Protein AF-A0A9Q1RQN4-F1 (afdb_monomer_lite)

Foldseek 3Di:
DVVVVLQVCCCVPQQAAFFWKWFADPDQPGHQWTFIKGFHHKDDQDDDDDDDDPDPPPRGFIKTKIWTPQDAPDPVRPHTDIDIDGVVRIDGDDPDADQDADDFQAWKFFADPNITGTWTFHDQDPPQKTWTAHPSVRDIDIDHSVRIDHDWDDDSNAIVVHGPPPDPPPPPPPPPPPPDDPVPPDFDWDQDPNDTDGPPPPPDD

Secondary structure (DSSP, 8-state):
-HHHHHHHHHHHHHS-TT-EEEEE--STTTTTEEEEEEEEEEEPPPPP--S-SS--SSSS--EEEEEEEEEESSTTS-SEEEEEEEGGGEEEPPPPPPP----TT-EEEEEETTEEEEEEEEEEETTTEEEEEETTTTEEEEEEGGGEEE--EEETTEEESPPP-----------------TT-----EEEETTEEEEGGG-S--

Structure (mmCIF, N/CA/C/O backbone):
data_AF-A0A9Q1RQN4-F1
#
_entry.id   AF-A0A9Q1RQN4-F1
#
loop_
_atom_site.group_PDB
_atom_site.id
_atom_site.type_symbol
_atom_site.label_atom_id
_atom_site.label_alt_id
_atom_site.label_comp_id
_atom_site.label_asym_id
_atom_site.label_entity_id
_atom_site.label_seq_id
_atom_site.pdbx_PDB_ins_code
_atom_site.Cartn_x
_atom_site.Cartn_y
_atom_site.Cartn_z
_atom_site.occupancy
_atom_site.B_iso_or_equiv
_atom_site.auth_seq_id
_ato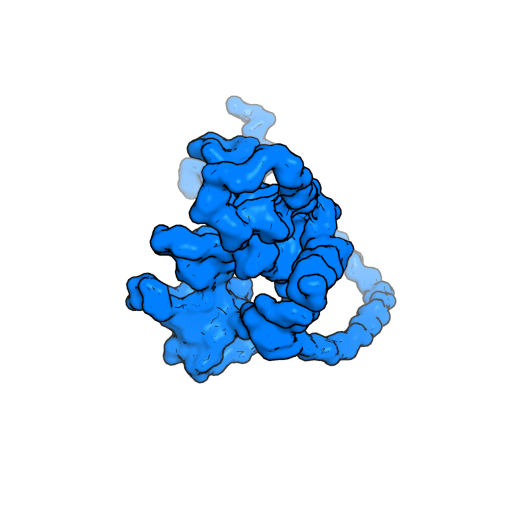m_site.auth_comp_id
_atom_site.auth_asym_id
_atom_site.auth_atom_id
_atom_site.pdbx_PDB_model_num
ATOM 1 N N . MET A 1 1 ? 10.806 -22.350 -16.991 1.00 52.56 1 MET A N 1
ATOM 2 C CA . MET A 1 1 ? 10.006 -21.966 -18.172 1.00 52.56 1 MET A CA 1
ATOM 3 C C . MET A 1 1 ? 8.670 -21.403 -17.721 1.00 52.56 1 MET A C 1
ATOM 5 O O . MET A 1 1 ? 8.608 -20.190 -17.683 1.00 52.56 1 MET A O 1
ATOM 9 N N . ALA A 1 2 ? 7.726 -22.194 -17.193 1.00 62.28 2 ALA A N 1
ATOM 10 C CA . ALA A 1 2 ? 6.414 -21.678 -16.753 1.00 62.28 2 ALA A CA 1
ATOM 11 C C . ALA A 1 2 ? 6.461 -20.471 -15.782 1.00 62.28 2 ALA A C 1
ATOM 13 O O . ALA A 1 2 ? 5.790 -19.477 -16.009 1.00 62.28 2 ALA A O 1
ATOM 14 N N . LYS A 1 3 ? 7.312 -20.501 -14.744 1.00 61.34 3 LYS A N 1
ATOM 15 C CA . LYS A 1 3 ? 7.446 -19.373 -13.796 1.00 61.34 3 LYS A CA 1
ATOM 16 C C . LYS A 1 3 ? 8.009 -18.088 -14.428 1.00 61.34 3 LYS A C 1
ATOM 18 O O . LYS A 1 3 ? 7.639 -16.991 -14.038 1.00 61.34 3 LYS A O 1
ATOM 23 N N . ASP A 1 4 ? 8.934 -18.219 -15.379 1.00 64.06 4 ASP A N 1
ATOM 24 C CA . ASP A 1 4 ? 9.510 -17.056 -16.068 1.00 64.06 4 ASP A CA 1
ATOM 25 C C . ASP A 1 4 ? 8.519 -16.448 -17.072 1.00 64.06 4 ASP A C 1
ATOM 27 O O . ASP A 1 4 ? 8.559 -15.242 -17.311 1.00 64.06 4 ASP A O 1
ATOM 31 N N . GLU A 1 5 ? 7.667 -17.282 -17.672 1.00 67.38 5 GLU A N 1
ATOM 32 C CA . GLU A 1 5 ? 6.574 -16.865 -18.555 1.00 67.38 5 GLU A CA 1
ATOM 33 C C . GLU A 1 5 ? 5.520 -16.089 -17.759 1.00 67.38 5 GLU A C 1
ATOM 35 O O . GLU A 1 5 ? 5.217 -14.957 -18.125 1.00 67.38 5 GLU A O 1
ATOM 40 N N . ASP A 1 6 ? 5.104 -16.623 -16.610 1.00 76.44 6 ASP A N 1
ATOM 41 C CA . ASP A 1 6 ? 4.164 -15.990 -15.677 1.00 76.44 6 ASP A CA 1
ATOM 42 C C . ASP A 1 6 ? 4.669 -14.628 -15.155 1.00 76.44 6 ASP A C 1
ATOM 44 O O . ASP A 1 6 ? 3.989 -13.609 -15.266 1.00 76.44 6 ASP A O 1
ATOM 48 N N . GLU A 1 7 ? 5.928 -14.536 -14.701 1.00 76.81 7 GLU A N 1
ATOM 49 C CA . GLU A 1 7 ? 6.508 -13.249 -14.274 1.00 76.81 7 GLU A CA 1
ATOM 50 C C . GLU A 1 7 ? 6.573 -12.222 -15.424 1.00 76.81 7 GLU A C 1
ATOM 52 O O . GLU A 1 7 ? 6.446 -11.014 -15.204 1.00 76.81 7 GLU A O 1
ATOM 57 N N . THR A 1 8 ? 6.797 -12.683 -16.659 1.00 81.31 8 THR A N 1
ATOM 58 C CA . THR A 1 8 ? 6.861 -11.810 -17.841 1.00 81.31 8 THR A CA 1
ATOM 59 C C . THR A 1 8 ? 5.472 -11.324 -18.249 1.00 81.31 8 THR A C 1
ATOM 61 O O . THR A 1 8 ? 5.318 -10.160 -18.622 1.00 81.31 8 THR A O 1
ATOM 64 N N . GLU A 1 9 ? 4.459 -12.180 -18.156 1.00 84.62 9 GLU A N 1
ATOM 65 C CA . GLU A 1 9 ? 3.061 -11.821 -18.386 1.00 84.62 9 GLU A CA 1
ATOM 66 C C . GLU A 1 9 ? 2.567 -10.810 -17.346 1.00 84.62 9 GLU A C 1
ATOM 68 O O . GLU A 1 9 ? 2.036 -9.761 -17.719 1.00 84.62 9 GLU A O 1
ATOM 73 N N . MET A 1 10 ? 2.854 -11.047 -16.063 1.00 83.88 10 MET A N 1
ATOM 74 C CA . MET A 1 10 ? 2.556 -10.113 -14.973 1.00 83.88 10 MET A CA 1
ATOM 75 C C . MET A 1 10 ? 3.168 -8.731 -15.220 1.00 83.88 10 MET A C 1
ATOM 77 O O . MET A 1 10 ? 2.497 -7.707 -15.076 1.00 83.88 10 MET A O 1
ATOM 81 N N . LEU A 1 11 ? 4.438 -8.690 -15.633 1.00 86.19 11 LEU A N 1
ATOM 82 C CA . LEU A 1 11 ? 5.139 -7.451 -15.964 1.00 86.19 11 LEU A CA 1
ATOM 83 C C . LEU A 1 11 ? 4.446 -6.682 -17.099 1.00 86.19 11 LEU A C 1
ATOM 85 O O . LEU A 1 11 ? 4.262 -5.470 -16.999 1.00 86.19 11 LEU A O 1
ATOM 89 N N . ASN A 1 12 ? 4.087 -7.379 -18.177 1.00 87.12 12 ASN A N 1
ATOM 90 C CA . ASN A 1 12 ? 3.511 -6.764 -19.372 1.00 87.12 12 ASN A CA 1
ATOM 91 C C . ASN A 1 12 ? 2.043 -6.359 -19.196 1.00 87.12 12 ASN A C 1
ATOM 93 O O . ASN A 1 12 ? 1.574 -5.497 -19.935 1.00 87.12 12 ASN A O 1
ATOM 97 N N . THR A 1 13 ? 1.342 -6.963 -18.237 1.00 90.12 13 THR A N 1
ATOM 98 C CA . THR A 1 13 ? -0.083 -6.714 -17.990 1.00 90.12 13 THR A CA 1
ATOM 99 C C . THR A 1 13 ? -0.295 -5.652 -16.918 1.00 90.12 13 THR A C 1
ATOM 101 O O . THR A 1 13 ? -1.052 -4.709 -17.128 1.00 90.12 13 THR A O 1
ATOM 104 N N . TYR A 1 14 ? 0.396 -5.766 -15.780 1.00 91.62 14 TYR A N 1
ATOM 105 C CA . TYR A 1 14 ? 0.113 -4.950 -14.594 1.00 91.62 14 TYR A CA 1
ATOM 106 C C . TYR A 1 14 ? 1.188 -3.910 -14.277 1.00 91.62 14 TYR A C 1
ATOM 108 O O . TYR A 1 14 ? 0.914 -2.926 -13.594 1.00 91.62 14 TYR A O 1
ATOM 116 N N . PHE A 1 15 ? 2.417 -4.105 -14.761 1.00 93.25 15 PHE A N 1
ATOM 117 C CA . PHE A 1 15 ? 3.575 -3.294 -14.373 1.00 93.25 15 PHE A CA 1
ATOM 118 C C . PHE A 1 15 ? 4.226 -2.590 -15.571 1.00 93.25 15 PHE A C 1
ATOM 120 O O . PHE A 1 15 ? 5.453 -2.528 -15.709 1.00 93.25 15 PHE A O 1
ATOM 127 N N . THR A 1 16 ? 3.389 -2.036 -16.449 1.00 93.31 16 THR A N 1
ATOM 128 C CA . THR A 1 16 ? 3.807 -1.212 -17.587 1.00 93.31 16 THR A CA 1
ATOM 129 C C . THR A 1 16 ? 4.185 0.204 -17.155 1.00 93.31 16 THR A C 1
ATOM 131 O O . THR A 1 16 ? 3.804 0.668 -16.086 1.00 93.31 16 THR A O 1
ATOM 134 N N . ASN A 1 17 ? 4.921 0.933 -17.998 1.00 95.94 17 ASN A N 1
ATOM 135 C CA . ASN A 1 17 ? 5.254 2.339 -17.736 1.00 95.94 17 ASN A CA 1
ATOM 136 C C . ASN A 1 17 ? 3.982 3.174 -17.481 1.00 95.94 17 ASN A C 1
ATOM 138 O O . ASN A 1 17 ? 3.046 3.119 -18.275 1.00 95.94 17 ASN A O 1
ATOM 142 N N . GLY A 1 18 ? 3.964 3.923 -16.379 1.00 96.62 18 GLY A N 1
ATOM 143 C CA . GLY A 1 18 ? 2.841 4.744 -15.934 1.00 96.62 18 GLY A CA 1
ATOM 144 C C . GLY A 1 18 ? 1.798 4.007 -15.091 1.00 96.62 18 GLY A C 1
ATOM 145 O O . GLY A 1 18 ? 0.900 4.665 -14.577 1.00 96.62 18 GLY A O 1
ATOM 146 N N . ALA A 1 19 ? 1.902 2.685 -14.917 1.00 96.81 19 ALA A N 1
ATOM 147 C CA . ALA A 1 19 ? 0.959 1.931 -14.094 1.00 96.81 19 ALA A CA 1
ATOM 148 C C . ALA A 1 19 ? 1.029 2.371 -12.623 1.00 96.81 19 ALA A C 1
ATOM 150 O O . ALA A 1 19 ? 2.121 2.482 -12.054 1.00 96.81 19 ALA A O 1
ATOM 151 N N . GLU A 1 20 ? -0.133 2.604 -12.011 1.00 97.69 20 GLU A N 1
ATOM 152 C CA . GLU A 1 20 ? -0.250 2.849 -10.574 1.00 97.69 20 GLU A CA 1
ATOM 153 C C . GLU A 1 20 ? -0.137 1.530 -9.808 1.00 97.69 20 GLU A C 1
ATOM 155 O O . GLU A 1 20 ? -0.811 0.544 -10.116 1.00 97.69 20 GLU A O 1
ATOM 160 N N . VAL A 1 21 ? 0.721 1.524 -8.796 1.00 97.56 21 VAL A N 1
ATOM 161 C CA . VAL A 1 21 ? 1.056 0.336 -8.013 1.00 97.56 21 VAL A CA 1
ATOM 162 C C . VAL A 1 21 ? 1.078 0.664 -6.533 1.00 97.56 21 VAL A C 1
ATOM 164 O O . VAL A 1 21 ? 1.255 1.816 -6.132 1.00 97.56 21 VAL A O 1
ATOM 167 N N . GLU A 1 22 ? 0.952 -0.374 -5.723 1.00 97.94 22 GLU A N 1
ATOM 168 C CA . GLU A 1 22 ? 1.334 -0.332 -4.322 1.00 97.94 22 GLU A CA 1
ATOM 169 C C . GLU A 1 22 ? 2.629 -1.117 -4.113 1.00 97.94 22 GLU A C 1
ATOM 171 O O . GLU A 1 22 ? 2.858 -2.155 -4.742 1.00 97.94 22 GLU A O 1
ATOM 176 N N . ILE A 1 23 ? 3.489 -0.583 -3.249 1.00 96.81 23 ILE A N 1
ATOM 177 C CA . ILE A 1 23 ? 4.868 -1.014 -3.039 1.00 96.81 23 ILE A CA 1
ATOM 178 C C . ILE A 1 23 ? 5.027 -1.451 -1.583 1.00 96.81 23 ILE A C 1
ATOM 180 O O . ILE A 1 23 ? 4.737 -0.670 -0.676 1.00 96.81 23 ILE A O 1
ATOM 184 N N . SER A 1 24 ? 5.512 -2.669 -1.361 1.00 94.50 24 SER A N 1
ATOM 185 C CA . SER A 1 24 ? 5.850 -3.182 -0.032 1.00 94.50 24 SER A CA 1
ATOM 186 C C . SER A 1 24 ? 7.362 -3.283 0.168 1.00 94.50 24 SER A C 1
ATOM 188 O O . SER A 1 24 ? 8.142 -3.408 -0.782 1.00 94.50 24 SER A O 1
ATOM 190 N N . SER A 1 25 ? 7.795 -3.223 1.427 1.00 87.88 25 SER A N 1
ATOM 191 C CA . SER A 1 25 ? 9.200 -3.367 1.808 1.00 87.88 25 SER A CA 1
ATOM 192 C C . SER A 1 25 ? 9.372 -4.430 2.889 1.00 87.88 25 SER A C 1
ATOM 194 O O . SER A 1 25 ? 8.614 -4.491 3.855 1.00 87.88 25 SER A O 1
ATOM 196 N N . ASP A 1 26 ? 10.414 -5.250 2.736 1.00 82.25 26 ASP A N 1
ATOM 197 C CA . ASP A 1 26 ? 10.815 -6.255 3.728 1.00 82.25 26 ASP A CA 1
ATOM 198 C C . ASP A 1 26 ? 11.713 -5.667 4.833 1.00 82.25 26 ASP A C 1
ATOM 200 O O . ASP A 1 26 ? 12.120 -6.382 5.763 1.00 82.25 26 ASP A O 1
ATOM 204 N N . GLU A 1 27 ? 12.049 -4.377 4.732 1.00 80.56 27 GLU A N 1
ATOM 205 C CA . GLU A 1 27 ? 12.847 -3.664 5.722 1.00 80.56 27 GLU A CA 1
ATOM 206 C C . GLU A 1 27 ? 12.124 -3.596 7.071 1.00 80.56 27 GLU A C 1
ATOM 208 O O . GLU A 1 27 ? 10.905 -3.431 7.168 1.00 80.56 27 GLU A O 1
ATOM 213 N N . GLU A 1 28 ? 12.897 -3.752 8.143 1.00 77.25 28 GLU A N 1
ATOM 214 C CA . GLU A 1 28 ? 12.367 -3.670 9.498 1.00 77.25 28 GLU A CA 1
ATOM 215 C C . GLU A 1 28 ? 11.725 -2.296 9.735 1.00 77.25 28 GLU A C 1
ATOM 217 O O . GLU A 1 28 ? 12.310 -1.261 9.425 1.00 77.25 28 GLU A O 1
ATOM 222 N N . GLY A 1 29 ? 10.500 -2.295 10.264 1.00 76.81 29 GLY A N 1
ATOM 223 C CA . GLY A 1 29 ? 9.707 -1.081 10.455 1.00 76.81 29 GLY A CA 1
ATOM 224 C C . GLY A 1 29 ? 8.807 -0.696 9.277 1.00 76.81 29 GLY A C 1
ATOM 225 O O . GLY A 1 29 ? 7.947 0.148 9.477 1.00 76.81 29 GLY A O 1
ATOM 226 N N . PHE A 1 30 ? 8.938 -1.331 8.105 1.00 79.19 30 PHE A N 1
ATOM 227 C CA . PHE A 1 30 ? 8.057 -1.116 6.940 1.00 79.19 30 PHE A CA 1
ATOM 228 C C . PHE A 1 30 ? 7.248 -2.356 6.535 1.00 79.19 30 PHE A C 1
ATOM 230 O O . PHE A 1 30 ? 6.399 -2.293 5.647 1.00 79.19 30 PHE A O 1
ATOM 237 N N . ARG A 1 31 ? 7.496 -3.495 7.190 1.00 80.88 31 ARG A N 1
ATOM 238 C CA . ARG A 1 31 ? 6.760 -4.739 6.934 1.00 80.88 31 ARG A CA 1
ATOM 239 C C . ARG A 1 31 ? 5.275 -4.576 7.238 1.00 80.88 31 ARG A C 1
ATOM 241 O O . ARG A 1 31 ? 4.915 -4.107 8.315 1.00 80.88 31 ARG A O 1
ATOM 248 N N . GLY A 1 32 ? 4.441 -5.045 6.313 1.00 81.50 32 GLY A N 1
ATOM 249 C CA . GLY A 1 32 ? 2.980 -4.959 6.409 1.00 81.50 32 GLY A CA 1
ATOM 250 C C . GLY A 1 32 ? 2.397 -3.628 5.924 1.00 81.50 32 GLY A C 1
ATOM 251 O O . GLY A 1 32 ? 1.186 -3.443 6.012 1.00 81.50 32 GLY A O 1
ATOM 252 N N . ALA A 1 33 ? 3.235 -2.717 5.413 1.00 91.69 33 ALA A N 1
ATOM 253 C CA . ALA A 1 33 ? 2.800 -1.473 4.794 1.00 91.69 33 ALA A CA 1
ATOM 254 C C . ALA A 1 33 ? 2.857 -1.552 3.262 1.00 91.69 33 ALA A C 1
ATOM 256 O O . ALA A 1 33 ? 3.794 -2.102 2.677 1.00 91.69 33 ALA A O 1
ATOM 257 N N . TRP A 1 34 ? 1.875 -0.921 2.627 1.00 95.81 34 TRP A N 1
ATOM 258 C CA . TRP A 1 34 ? 1.783 -0.718 1.188 1.00 95.81 34 TRP A CA 1
ATOM 259 C C . TRP A 1 34 ? 1.784 0.779 0.872 1.00 95.81 34 TRP A C 1
ATOM 261 O O . TRP A 1 34 ? 0.898 1.519 1.299 1.00 95.81 34 TRP A O 1
ATOM 271 N N . TYR A 1 35 ? 2.770 1.233 0.105 1.00 95.88 35 TYR A N 1
ATOM 272 C CA . TYR A 1 35 ? 2.920 2.633 -0.294 1.00 95.88 35 TYR A CA 1
ATOM 273 C C . TYR A 1 35 ? 2.505 2.842 -1.745 1.00 95.88 35 TYR A C 1
ATOM 275 O O . TYR A 1 35 ? 2.888 2.072 -2.623 1.00 95.88 35 TYR A O 1
ATOM 283 N N . GLU A 1 36 ? 1.762 3.911 -2.020 1.00 97.00 36 GLU A N 1
ATOM 284 C CA . GLU A 1 36 ? 1.366 4.245 -3.389 1.00 97.00 36 GLU A CA 1
ATOM 285 C C . GLU A 1 36 ? 2.571 4.697 -4.228 1.00 97.00 36 GLU A C 1
ATOM 287 O O . GLU A 1 36 ? 3.418 5.483 -3.785 1.00 97.00 36 GLU A O 1
ATOM 292 N N . GLY A 1 37 ? 2.614 4.259 -5.483 1.00 97.38 37 GLY A N 1
ATOM 293 C CA . GLY A 1 37 ? 3.634 4.667 -6.435 1.00 97.38 37 GLY A CA 1
ATOM 294 C C . GLY A 1 37 ? 3.242 4.431 -7.887 1.00 97.38 37 GLY A C 1
ATOM 295 O O . GLY A 1 37 ? 2.123 4.040 -8.221 1.00 97.38 37 GLY A O 1
ATOM 296 N N . THR A 1 38 ? 4.197 4.691 -8.771 1.00 98.31 38 THR A N 1
ATOM 297 C CA . THR A 1 38 ? 4.026 4.564 -10.217 1.00 98.31 38 THR A CA 1
ATOM 298 C C . THR A 1 38 ? 5.218 3.849 -10.828 1.00 98.31 38 THR A C 1
ATOM 300 O O . THR A 1 38 ? 6.378 4.120 -10.501 1.00 98.31 38 THR A O 1
ATOM 303 N N . VAL A 1 39 ? 4.948 2.940 -11.759 1.00 97.94 39 VAL A N 1
ATOM 304 C CA . VAL A 1 39 ? 5.987 2.281 -12.543 1.00 97.94 39 VAL A CA 1
ATOM 305 C C . VAL A 1 39 ? 6.617 3.278 -13.510 1.00 97.94 39 VAL A C 1
ATOM 307 O O . VAL A 1 39 ? 5.959 3.807 -14.399 1.00 97.94 39 VAL A O 1
ATOM 310 N N . ILE A 1 40 ? 7.927 3.484 -13.396 1.00 97.75 40 ILE A N 1
ATOM 311 C CA . ILE A 1 40 ? 8.695 4.299 -14.344 1.00 97.75 40 ILE A CA 1
ATOM 312 C C . ILE A 1 40 ? 9.098 3.466 -15.554 1.00 97.75 40 ILE A C 1
ATOM 314 O O . ILE A 1 40 ? 8.998 3.918 -16.691 1.00 97.75 40 ILE A O 1
ATOM 318 N N . ARG A 1 41 ? 9.618 2.257 -15.318 1.00 94.38 41 ARG A N 1
ATOM 319 C CA . ARG A 1 41 ? 9.951 1.300 -16.383 1.00 94.38 41 ARG A CA 1
ATOM 320 C C . ARG A 1 41 ? 10.343 -0.070 -15.830 1.00 94.38 41 ARG A C 1
ATOM 322 O O . ARG A 1 41 ? 11.006 -0.139 -14.790 1.00 94.38 41 ARG A O 1
ATOM 329 N N . PRO A 1 42 ? 10.107 -1.143 -16.595 1.00 90.56 42 PRO A N 1
ATOM 330 C CA . PRO A 1 42 ? 10.808 -2.404 -16.407 1.00 90.56 42 PRO A CA 1
ATOM 331 C C . PRO A 1 42 ? 12.333 -2.261 -16.535 1.00 90.56 42 PRO A C 1
ATOM 333 O O . PRO A 1 42 ? 12.862 -1.409 -17.262 1.00 90.56 42 PRO A O 1
ATOM 336 N N . ILE A 1 43 ? 13.066 -3.120 -15.832 1.00 87.75 43 ILE A N 1
ATOM 337 C CA . ILE A 1 43 ? 14.521 -3.244 -15.924 1.00 87.75 43 ILE A CA 1
ATOM 338 C C . ILE A 1 43 ? 14.837 -4.564 -16.638 1.00 87.75 43 ILE A C 1
ATOM 340 O O . ILE A 1 43 ? 14.531 -5.630 -16.100 1.00 87.75 43 ILE A O 1
ATOM 344 N N . PRO A 1 44 ? 15.475 -4.522 -17.823 1.00 75.12 44 PRO A N 1
ATOM 345 C CA . PRO A 1 44 ? 15.822 -5.729 -18.565 1.00 75.12 44 PRO A CA 1
ATOM 346 C C . PRO A 1 44 ? 16.712 -6.676 -17.754 1.00 75.12 44 PRO A C 1
ATOM 348 O O . PRO A 1 44 ? 17.623 -6.233 -17.043 1.00 75.12 44 PRO A O 1
ATOM 351 N N . LYS A 1 45 ? 16.502 -7.990 -17.913 1.00 74.31 45 LYS A N 1
ATOM 352 C CA . LYS A 1 45 ? 17.411 -9.011 -17.372 1.00 74.31 45 LYS A CA 1
ATOM 353 C C . LYS A 1 45 ? 18.811 -8.772 -17.962 1.00 74.31 45 LYS A C 1
ATOM 355 O O . LYS A 1 45 ? 18.965 -8.620 -19.175 1.00 74.31 45 LYS A O 1
ATOM 360 N N . LYS A 1 46 ? 19.850 -8.697 -17.119 1.00 68.00 46 LYS A N 1
ATOM 361 C CA . LYS A 1 46 ? 21.231 -8.544 -17.609 1.00 68.00 46 LYS A CA 1
ATOM 362 C C . LYS A 1 46 ? 21.610 -9.809 -18.383 1.00 68.00 46 LYS A C 1
ATOM 364 O O . LYS A 1 46 ? 21.616 -10.894 -17.811 1.00 68.00 46 LYS A O 1
ATOM 369 N N . GLN A 1 47 ? 21.959 -9.677 -19.664 1.00 57.41 47 GLN A N 1
ATOM 370 C CA . GLN A 1 47 ? 22.538 -10.791 -20.417 1.00 57.41 47 GLN A CA 1
ATOM 371 C C . GLN A 1 47 ? 23.868 -11.217 -19.779 1.00 57.41 47 GLN A C 1
ATOM 373 O O . GLN A 1 47 ? 24.698 -10.377 -19.418 1.00 57.41 47 GLN A O 1
ATOM 378 N N . ARG A 1 48 ? 24.052 -12.533 -19.629 1.00 57.44 48 ARG A N 1
ATOM 379 C CA . ARG A 1 48 ? 25.223 -13.168 -19.010 1.00 57.44 48 ARG A CA 1
ATOM 380 C C . ARG A 1 48 ? 26.529 -12.624 -19.602 1.00 57.44 48 ARG A C 1
ATOM 382 O O . ARG A 1 48 ? 26.813 -12.829 -20.778 1.00 57.44 48 ARG A O 1
ATOM 389 N N . ARG A 1 49 ? 27.361 -11.998 -18.770 1.00 54.12 49 ARG A N 1
ATOM 390 C CA . ARG A 1 49 ? 28.792 -11.809 -19.036 1.00 54.12 49 ARG A CA 1
ATOM 391 C C . ARG A 1 49 ? 29.551 -12.489 -17.896 1.00 54.12 49 ARG A C 1
ATOM 393 O O . ARG A 1 49 ? 29.778 -11.876 -16.866 1.00 54.12 49 ARG A O 1
ATOM 400 N N . ASN A 1 50 ? 29.890 -13.761 -18.108 1.00 54.97 50 ASN A N 1
ATOM 401 C CA . ASN A 1 50 ? 30.713 -14.641 -17.263 1.00 54.97 50 ASN A CA 1
ATOM 402 C C . ASN A 1 50 ? 30.070 -15.206 -15.973 1.00 54.97 50 ASN A C 1
ATOM 404 O O . ASN A 1 50 ? 29.550 -14.492 -15.122 1.00 54.97 50 ASN A O 1
ATOM 408 N N . ASN A 1 51 ? 30.146 -16.536 -15.847 1.00 53.53 51 ASN A N 1
ATOM 409 C CA . ASN A 1 51 ? 29.548 -17.373 -14.799 1.00 53.53 51 ASN A CA 1
ATOM 410 C C . ASN A 1 51 ? 30.471 -17.545 -13.572 1.00 53.53 51 ASN A C 1
ATOM 412 O O . ASN A 1 51 ? 30.771 -18.679 -13.218 1.00 53.53 51 ASN A O 1
ATOM 416 N N . ASN A 1 52 ? 30.955 -16.469 -12.941 1.00 54.69 52 ASN A N 1
ATOM 417 C CA . ASN A 1 52 ? 31.886 -16.616 -11.803 1.00 54.69 52 ASN A CA 1
ATOM 418 C C . ASN A 1 52 ? 31.442 -16.020 -10.462 1.00 54.69 52 ASN A C 1
ATOM 420 O O . ASN A 1 52 ? 32.186 -16.140 -9.498 1.00 54.69 52 ASN A O 1
ATOM 424 N N . ASP A 1 53 ? 30.232 -15.472 -10.348 1.00 54.00 53 ASP A N 1
ATOM 425 C CA . ASP A 1 53 ? 29.757 -14.934 -9.068 1.00 54.00 53 ASP A CA 1
ATOM 426 C C . ASP A 1 53 ? 28.555 -15.742 -8.551 1.00 54.00 53 ASP A C 1
ATOM 428 O O . ASP A 1 53 ? 27.456 -15.676 -9.112 1.00 54.00 53 ASP A O 1
ATOM 432 N N . GLY A 1 54 ? 28.782 -16.500 -7.477 1.00 49.62 54 GLY A N 1
ATOM 433 C CA . GLY A 1 54 ? 27.912 -17.545 -6.919 1.00 49.62 54 GLY A CA 1
ATOM 434 C C . GLY A 1 54 ? 26.673 -17.089 -6.142 1.00 49.62 54 GLY A C 1
ATOM 435 O O . GLY A 1 54 ? 26.456 -17.545 -5.028 1.00 49.62 54 GLY A O 1
ATOM 436 N N . ASP A 1 55 ? 25.829 -16.250 -6.739 1.00 51.44 55 ASP A N 1
ATOM 437 C CA . ASP A 1 55 ? 24.434 -16.113 -6.294 1.00 51.44 55 ASP A CA 1
ATOM 438 C C . ASP A 1 55 ? 23.515 -16.129 -7.519 1.00 51.44 55 ASP A C 1
ATOM 440 O O . ASP A 1 55 ? 23.277 -15.109 -8.171 1.00 51.44 55 ASP A O 1
ATOM 444 N N . GLU A 1 56 ? 23.082 -17.333 -7.893 1.00 52.44 56 GLU A N 1
ATOM 445 C CA . GLU A 1 56 ? 22.194 -17.583 -9.032 1.00 52.44 56 GLU A CA 1
ATOM 446 C C . GLU A 1 56 ? 20.753 -17.117 -8.772 1.00 52.44 56 GLU A C 1
ATOM 448 O O . GLU A 1 56 ? 20.038 -16.803 -9.726 1.00 52.44 56 GLU A O 1
ATOM 453 N N . SER A 1 57 ? 20.325 -17.011 -7.508 1.00 52.84 57 SER A N 1
ATOM 454 C CA . SER A 1 57 ? 18.913 -16.786 -7.161 1.00 52.84 57 SER A CA 1
ATOM 455 C C . SER A 1 57 ? 18.446 -15.342 -7.396 1.00 52.84 57 SER A C 1
ATOM 457 O O . SER A 1 57 ? 17.282 -15.099 -7.725 1.00 52.84 57 SER A O 1
ATOM 459 N N . SER A 1 58 ? 19.366 -14.380 -7.289 1.00 53.91 58 SER A N 1
ATOM 460 C CA . SER A 1 58 ? 19.077 -12.941 -7.357 1.00 53.91 58 SER A CA 1
ATOM 461 C C . SER A 1 58 ? 19.272 -12.337 -8.752 1.00 53.91 58 SER A C 1
ATOM 463 O O . SER A 1 58 ? 18.842 -11.213 -9.018 1.00 53.91 58 SER A O 1
ATOM 465 N N . LYS A 1 59 ? 19.950 -13.046 -9.668 1.00 57.97 59 LYS A N 1
ATOM 466 C CA . LYS A 1 59 ? 20.500 -12.439 -10.897 1.00 57.97 59 LYS A CA 1
ATOM 467 C C . LYS A 1 59 ? 19.581 -12.472 -12.115 1.00 57.97 59 LYS A C 1
ATOM 469 O O . LYS A 1 59 ? 19.844 -11.722 -13.054 1.00 57.97 59 LYS A O 1
ATOM 474 N N . ASN A 1 60 ? 18.509 -13.269 -12.098 1.00 63.06 60 ASN A N 1
ATOM 475 C CA . ASN A 1 60 ? 17.624 -13.439 -13.260 1.00 63.06 60 ASN A CA 1
ATOM 476 C C . ASN A 1 60 ? 16.159 -13.018 -13.039 1.00 63.06 60 ASN A C 1
ATOM 478 O O . ASN A 1 60 ? 15.321 -13.264 -13.907 1.00 63.06 60 ASN A O 1
ATOM 482 N N . LYS A 1 61 ? 15.843 -12.384 -11.904 1.00 74.19 61 LYS A N 1
ATOM 483 C CA . LYS A 1 61 ? 14.478 -11.931 -11.599 1.00 74.19 61 LYS A CA 1
ATOM 484 C C . LYS A 1 61 ? 14.141 -10.644 -12.346 1.00 74.19 61 LYS A C 1
ATOM 486 O O . LYS A 1 61 ? 14.991 -9.754 -12.475 1.00 74.19 61 LYS A O 1
ATOM 491 N N . LEU A 1 62 ? 12.905 -10.550 -12.833 1.00 84.56 62 LEU A N 1
ATOM 492 C CA . LEU A 1 62 ? 12.370 -9.304 -13.372 1.00 84.56 62 LEU A CA 1
ATOM 493 C C . LEU A 1 62 ? 12.288 -8.255 -12.264 1.00 84.56 62 LEU A C 1
ATOM 495 O O . LEU A 1 62 ? 11.971 -8.554 -11.112 1.00 84.56 62 LEU A O 1
ATOM 499 N N . ARG A 1 63 ? 12.641 -7.021 -12.617 1.00 90.56 63 ARG A N 1
ATOM 500 C CA . ARG A 1 63 ? 12.631 -5.885 -11.699 1.00 90.56 63 ARG A CA 1
ATOM 501 C C . ARG A 1 63 ? 12.048 -4.669 -12.382 1.00 90.56 63 ARG A C 1
ATOM 503 O O . ARG A 1 63 ? 12.162 -4.522 -13.599 1.00 90.56 63 ARG A O 1
ATOM 510 N N . VAL A 1 64 ? 11.474 -3.786 -11.586 1.00 93.75 64 VAL A N 1
ATOM 511 C CA . VAL A 1 64 ? 10.795 -2.582 -12.053 1.00 93.75 64 VAL A CA 1
ATOM 512 C C . VAL A 1 64 ? 11.343 -1.391 -11.284 1.00 93.75 64 VAL A C 1
ATOM 514 O O . VAL A 1 64 ? 11.540 -1.462 -10.075 1.00 93.75 64 VAL A O 1
ATOM 517 N N . LEU A 1 65 ? 11.639 -0.304 -11.993 1.00 96.31 65 LEU A N 1
ATOM 518 C CA . LEU A 1 65 ? 11.917 0.980 -11.363 1.00 96.31 65 LEU A CA 1
ATOM 519 C C . LEU A 1 65 ? 10.580 1.654 -11.069 1.00 96.31 65 LEU A C 1
ATOM 521 O O . LEU A 1 65 ? 9.830 1.933 -12.008 1.00 96.31 65 LEU A O 1
ATOM 525 N N . VAL A 1 66 ? 10.317 1.939 -9.801 1.00 97.31 66 VAL A N 1
ATOM 526 C CA . VAL A 1 66 ? 9.120 2.652 -9.344 1.00 97.31 66 VAL A CA 1
ATOM 527 C C . VAL A 1 66 ? 9.496 4.008 -8.759 1.00 97.31 66 VAL A C 1
ATOM 529 O O . VAL A 1 66 ? 10.637 4.226 -8.347 1.00 97.31 66 VAL A O 1
ATOM 532 N N . GLU A 1 67 ? 8.542 4.927 -8.762 1.00 97.88 67 GLU A N 1
ATOM 533 C CA . GLU A 1 67 ? 8.594 6.213 -8.071 1.00 97.88 67 GLU A CA 1
ATOM 534 C C . GLU A 1 67 ? 7.473 6.236 -7.029 1.00 97.88 67 GLU A C 1
ATOM 536 O O . GLU A 1 67 ? 6.322 5.961 -7.365 1.00 97.88 67 GLU A O 1
ATOM 541 N N . TYR A 1 68 ? 7.804 6.520 -5.771 1.00 95.75 68 TYR A N 1
ATOM 542 C CA . TYR A 1 68 ? 6.811 6.637 -4.703 1.00 95.75 68 TYR A CA 1
ATOM 543 C C . TYR A 1 68 ? 6.043 7.948 -4.835 1.00 95.75 68 TYR A C 1
ATOM 545 O O . TYR A 1 68 ? 6.618 8.986 -5.165 1.00 95.75 68 TYR A O 1
ATOM 553 N N . LYS A 1 69 ? 4.749 7.918 -4.519 1.00 94.62 69 LYS A N 1
ATOM 554 C CA . LYS A 1 69 ? 3.874 9.091 -4.600 1.00 94.62 69 LYS A CA 1
ATOM 555 C C . LYS A 1 69 ? 4.111 10.084 -3.462 1.00 94.62 69 LYS A C 1
ATOM 557 O O .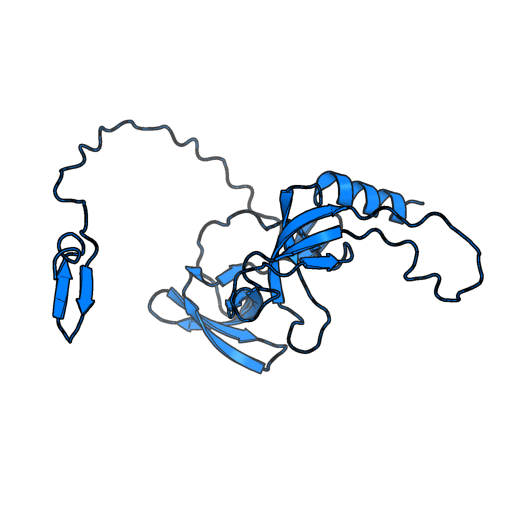 LYS A 1 69 ? 4.073 11.293 -3.680 1.00 94.62 69 LYS A O 1
ATOM 562 N N . THR A 1 70 ? 4.339 9.576 -2.253 1.00 90.44 70 THR A N 1
ATOM 563 C CA . THR A 1 70 ? 4.428 10.370 -1.015 1.00 90.44 70 THR A CA 1
ATOM 564 C C . THR A 1 70 ? 5.836 10.397 -0.420 1.00 90.44 70 THR A C 1
ATOM 566 O O . THR A 1 70 ? 6.226 11.395 0.185 1.00 90.44 70 THR A O 1
ATOM 569 N N . LEU A 1 71 ? 6.641 9.349 -0.634 1.00 89.12 71 LEU A N 1
ATOM 570 C CA . LEU A 1 71 ? 8.003 9.269 -0.100 1.00 89.12 71 LEU A CA 1
ATOM 571 C C . LEU A 1 71 ? 8.998 10.066 -0.952 1.00 89.12 71 LEU A C 1
ATOM 573 O O . LEU A 1 71 ? 8.999 9.999 -2.181 1.00 89.12 71 LEU A O 1
ATOM 577 N N . MET A 1 72 ? 9.894 10.796 -0.285 1.00 91.25 72 MET A N 1
ATOM 578 C CA . MET A 1 72 ? 10.835 11.725 -0.917 1.00 91.25 72 MET A CA 1
ATOM 579 C C . MET A 1 72 ? 12.286 11.302 -0.662 1.00 91.25 72 MET A C 1
ATOM 581 O O . MET A 1 72 ? 12.670 11.001 0.465 1.00 91.25 72 MET A O 1
ATOM 585 N N . ALA A 1 73 ? 13.125 11.338 -1.700 1.00 89.06 73 ALA A N 1
ATOM 586 C CA . ALA A 1 73 ? 14.556 11.026 -1.615 1.00 89.06 73 ALA A CA 1
ATOM 587 C C . ALA A 1 73 ? 15.377 12.127 -0.927 1.00 89.06 73 ALA A C 1
ATOM 589 O O . ALA A 1 73 ? 16.513 11.899 -0.509 1.00 89.06 73 ALA A O 1
ATOM 590 N N . ASP A 1 74 ? 14.843 13.349 -0.862 1.00 88.75 74 ASP A N 1
ATOM 591 C CA . ASP A 1 74 ? 15.508 14.474 -0.224 1.00 88.75 74 ASP A CA 1
ATOM 592 C C . ASP A 1 74 ? 14.694 15.053 0.934 1.00 88.75 74 ASP A C 1
ATOM 594 O O . ASP A 1 74 ? 13.467 15.087 0.931 1.00 88.75 74 ASP A O 1
ATOM 598 N N . LYS A 1 75 ? 15.414 15.588 1.927 1.00 85.00 75 LYS A N 1
ATOM 599 C CA . LYS A 1 75 ? 14.817 16.249 3.099 1.00 85.00 75 LYS A CA 1
ATOM 600 C C . LYS A 1 75 ? 14.021 17.512 2.749 1.00 85.00 75 LYS A C 1
ATOM 602 O O . LYS A 1 75 ? 13.381 18.084 3.621 1.00 85.00 75 LYS A O 1
ATOM 607 N N . LYS A 1 76 ? 14.139 18.009 1.514 1.00 89.31 76 LYS A N 1
ATOM 608 C CA . LYS A 1 76 ? 13.469 19.227 1.046 1.00 89.31 76 LYS A CA 1
ATOM 609 C C . LYS A 1 76 ? 12.119 18.916 0.388 1.00 89.31 76 LYS A C 1
ATOM 611 O O . LYS A 1 76 ? 11.443 19.866 0.004 1.00 89.31 76 LYS A O 1
ATOM 616 N N . GLY A 1 77 ? 11.759 17.639 0.231 1.00 88.25 77 GLY A N 1
ATOM 617 C CA . GLY A 1 77 ? 10.529 17.189 -0.415 1.00 88.25 77 GLY A CA 1
ATOM 618 C C . GLY A 1 77 ? 10.446 17.520 -1.906 1.00 88.25 77 GLY A C 1
ATOM 619 O O . GLY A 1 77 ? 9.352 17.695 -2.428 1.00 88.25 77 GLY A O 1
ATOM 620 N N . LYS A 1 78 ? 11.582 17.693 -2.598 1.00 89.44 78 LYS A N 1
ATOM 621 C CA . LYS A 1 78 ? 11.601 18.127 -4.010 1.00 89.44 78 LYS A CA 1
ATOM 622 C C . LYS A 1 78 ? 11.747 16.988 -5.006 1.00 89.44 78 LYS A C 1
ATOM 624 O O . LYS A 1 78 ? 11.506 17.191 -6.194 1.00 89.44 78 LYS A O 1
ATOM 629 N N . LYS A 1 79 ? 12.214 15.831 -4.548 1.00 90.81 79 LYS A N 1
ATOM 630 C CA . LYS A 1 79 ? 12.481 14.671 -5.392 1.00 90.81 79 LYS A CA 1
ATOM 631 C C . LYS A 1 79 ? 11.772 13.459 -4.806 1.00 90.81 79 LYS A C 1
ATOM 633 O O . LYS A 1 79 ? 12.186 13.020 -3.731 1.00 90.81 79 LYS A O 1
ATOM 638 N N . PRO A 1 80 ? 10.774 12.907 -5.511 1.00 93.06 80 PRO A N 1
ATOM 639 C CA . PRO A 1 80 ? 10.188 11.626 -5.154 1.00 93.06 80 PRO A CA 1
ATOM 640 C C . PRO A 1 80 ? 11.255 10.536 -5.040 1.00 93.06 80 PRO A C 1
ATOM 642 O O . PRO A 1 80 ? 12.253 10.539 -5.777 1.00 93.06 80 PRO A O 1
ATOM 645 N N . LEU A 1 81 ? 11.064 9.621 -4.096 1.00 93.38 81 LEU A N 1
ATOM 646 C CA . LEU A 1 81 ? 11.917 8.452 -3.936 1.00 93.38 81 LEU A CA 1
ATOM 647 C C . LEU A 1 81 ? 11.717 7.502 -5.121 1.00 93.38 81 LEU A C 1
ATOM 649 O O . LEU A 1 81 ? 10.597 7.296 -5.582 1.00 93.38 81 LEU A O 1
ATOM 653 N N . LYS A 1 82 ? 12.815 6.926 -5.620 1.00 95.81 82 LYS A N 1
ATOM 654 C CA . LYS A 1 82 ? 12.795 5.917 -6.683 1.00 95.81 82 LYS A CA 1
ATOM 655 C C . LYS A 1 82 ? 13.572 4.701 -6.259 1.00 95.81 82 LYS A C 1
ATOM 657 O O . LYS A 1 82 ? 14.732 4.833 -5.870 1.00 95.81 82 LYS A O 1
ATOM 662 N N . GLU A 1 83 ? 12.977 3.535 -6.439 1.00 93.69 83 GLU A N 1
ATOM 663 C CA . GLU A 1 83 ? 13.593 2.272 -6.060 1.00 93.69 83 GLU A CA 1
ATOM 664 C C . GLU A 1 83 ? 13.380 1.200 -7.116 1.00 93.69 83 GLU A C 1
ATOM 666 O O . GLU A 1 83 ? 12.473 1.250 -7.947 1.00 93.69 83 GLU A O 1
ATOM 671 N N . THR A 1 84 ? 14.301 0.243 -7.127 1.00 94.12 84 THR A N 1
ATOM 672 C CA . THR A 1 84 ? 14.218 -0.924 -7.995 1.00 94.12 84 THR A CA 1
ATOM 673 C C . THR A 1 84 ? 13.613 -2.069 -7.205 1.00 94.12 84 THR A C 1
ATOM 675 O O . THR A 1 84 ? 14.290 -2.647 -6.358 1.00 94.12 84 THR A O 1
ATOM 678 N N . MET A 1 85 ? 12.379 -2.424 -7.536 1.00 92.44 85 MET A N 1
ATOM 679 C CA . MET A 1 85 ? 11.602 -3.432 -6.823 1.00 92.44 85 MET A CA 1
ATOM 680 C C . MET A 1 85 ? 11.560 -4.745 -7.598 1.00 92.44 85 MET A C 1
ATOM 682 O O . MET A 1 85 ? 11.642 -4.772 -8.833 1.00 92.44 85 MET A O 1
ATOM 686 N N . SER A 1 86 ? 11.448 -5.850 -6.866 1.00 91.12 86 SER A N 1
ATOM 687 C CA . SER A 1 86 ? 11.052 -7.135 -7.443 1.00 91.12 86 SER A CA 1
ATOM 688 C C . SER A 1 86 ? 9.530 -7.202 -7.604 1.00 91.12 86 SER A C 1
ATOM 690 O O . SER A 1 86 ? 8.809 -6.487 -6.915 1.00 91.12 86 SER A O 1
ATOM 692 N N . LEU A 1 87 ? 9.027 -8.058 -8.501 1.00 89.25 87 LEU A N 1
ATOM 693 C CA . LEU A 1 87 ? 7.579 -8.158 -8.747 1.00 89.25 87 LEU A CA 1
ATOM 694 C C . LEU A 1 87 ? 6.779 -8.613 -7.519 1.00 89.25 87 LEU A C 1
ATOM 696 O O . LEU A 1 87 ? 5.628 -8.231 -7.385 1.00 89.25 87 LEU A O 1
ATOM 700 N N . VAL A 1 88 ? 7.387 -9.378 -6.606 1.00 89.88 88 VAL A N 1
ATOM 701 C CA . VAL A 1 88 ? 6.722 -9.837 -5.371 1.00 89.88 88 VAL A CA 1
ATOM 702 C C . VAL A 1 88 ? 6.508 -8.719 -4.345 1.00 89.88 88 VAL A C 1
ATOM 704 O O . VAL A 1 88 ? 5.736 -8.890 -3.414 1.00 89.88 88 VAL A O 1
ATOM 707 N N . GLN A 1 89 ? 7.189 -7.583 -4.513 1.00 92.88 89 GLN A N 1
ATOM 708 C CA . GLN A 1 89 ? 7.044 -6.397 -3.663 1.00 92.88 89 GLN A CA 1
ATOM 709 C C . GLN A 1 89 ? 6.084 -5.366 -4.270 1.00 92.88 89 GLN A C 1
ATOM 711 O O . GLN A 1 89 ? 6.007 -4.230 -3.805 1.00 92.88 89 GLN A O 1
ATOM 716 N N . LEU A 1 90 ? 5.414 -5.727 -5.366 1.00 94.69 90 LEU A N 1
ATOM 717 C CA . LEU A 1 90 ? 4.517 -4.856 -6.103 1.00 94.69 90 LEU A CA 1
ATOM 718 C C . LEU A 1 90 ? 3.163 -5.532 -6.267 1.00 94.69 90 LEU A C 1
ATOM 720 O O . LEU A 1 90 ? 3.068 -6.723 -6.561 1.00 94.69 90 LEU A O 1
ATOM 724 N N . ARG A 1 91 ? 2.113 -4.728 -6.176 1.00 96.50 91 ARG A N 1
ATOM 725 C CA . ARG A 1 91 ? 0.772 -5.089 -6.633 1.00 96.50 91 ARG A CA 1
ATOM 726 C C . ARG A 1 91 ? 0.164 -3.929 -7.415 1.00 96.50 91 ARG A C 1
ATOM 728 O O . ARG A 1 91 ? 0.598 -2.789 -7.222 1.00 96.50 91 ARG A O 1
ATOM 735 N N . PRO A 1 92 ? -0.801 -4.174 -8.314 1.00 96.25 92 PRO A N 1
ATOM 736 C CA . PRO A 1 92 ? -1.588 -3.096 -8.895 1.00 96.25 92 PRO A CA 1
ATOM 737 C C . PRO A 1 92 ? -2.210 -2.247 -7.787 1.00 96.25 92 PRO A C 1
ATOM 739 O O . PRO A 1 92 ? -2.481 -2.745 -6.694 1.00 96.25 92 PRO A O 1
ATOM 742 N N . ARG A 1 93 ? -2.487 -0.976 -8.063 1.00 95.12 93 ARG A N 1
ATOM 743 C CA . ARG A 1 93 ? -3.352 -0.209 -7.168 1.00 95.12 93 ARG A CA 1
ATOM 744 C C . ARG A 1 93 ? -4.731 -0.893 -7.106 1.00 95.12 93 ARG A C 1
ATOM 746 O O . ARG A 1 93 ? -5.318 -1.123 -8.167 1.00 95.12 93 ARG A O 1
ATOM 753 N N . PRO A 1 94 ? -5.257 -1.231 -5.915 1.00 91.38 94 PRO A N 1
ATOM 754 C CA . PRO A 1 94 ? -6.577 -1.834 -5.814 1.00 91.38 94 PRO A CA 1
ATOM 755 C C . PRO A 1 94 ? -7.638 -0.852 -6.347 1.00 91.38 94 PRO A C 1
ATOM 757 O O . PRO A 1 94 ? -7.554 0.351 -6.065 1.00 91.38 94 PRO A O 1
ATOM 760 N N . PRO A 1 95 ? -8.621 -1.331 -7.131 1.00 86.25 95 PRO A N 1
ATOM 761 C CA . PRO A 1 95 ? -9.787 -0.561 -7.534 1.00 86.25 95 PRO A CA 1
ATOM 762 C C . PRO A 1 95 ? -10.444 0.206 -6.375 1.00 86.25 95 PRO A C 1
ATOM 764 O O . PRO A 1 95 ? -10.461 -0.281 -5.242 1.00 86.25 95 PRO A O 1
ATOM 767 N N . PRO A 1 96 ? -11.018 1.395 -6.636 1.00 82.38 96 PRO A N 1
ATOM 768 C CA . PRO A 1 96 ? -11.797 2.111 -5.636 1.00 82.38 96 PRO A CA 1
ATOM 769 C C . PRO A 1 96 ? -12.973 1.263 -5.142 1.00 82.38 96 PRO A C 1
ATOM 771 O O . PRO A 1 96 ? -13.792 0.806 -5.936 1.00 82.38 96 PRO A O 1
ATOM 774 N N . GLU A 1 97 ? -13.086 1.093 -3.829 1.00 80.94 97 GLU A N 1
ATOM 775 C CA . GLU A 1 97 ? -14.178 0.329 -3.226 1.00 80.94 97 GLU A CA 1
ATOM 776 C C . GLU A 1 97 ? -15.337 1.227 -2.783 1.00 80.94 97 GLU A C 1
ATOM 778 O O . GLU A 1 97 ? -15.153 2.388 -2.395 1.00 80.94 97 GLU A O 1
ATOM 783 N N . ARG A 1 98 ? -16.556 0.670 -2.795 1.00 80.12 98 ARG A N 1
ATOM 784 C CA . ARG A 1 98 ? -17.708 1.319 -2.158 1.00 80.12 98 ARG A CA 1
ATOM 785 C C . ARG A 1 98 ? -17.477 1.355 -0.651 1.00 80.12 98 ARG A C 1
ATOM 787 O O . ARG A 1 98 ? -17.047 0.378 -0.041 1.00 80.12 98 ARG A O 1
ATOM 794 N N . ARG A 1 99 ? -17.813 2.490 -0.043 1.00 81.38 99 ARG A N 1
ATOM 795 C CA . ARG A 1 99 ? -17.763 2.640 1.411 1.00 81.38 99 ARG A CA 1
ATOM 796 C C . ARG A 1 99 ? -18.715 1.646 2.067 1.00 81.38 99 ARG A C 1
ATOM 798 O O . ARG A 1 99 ? -19.866 1.514 1.645 1.00 81.38 99 ARG A O 1
ATOM 805 N N . ARG A 1 100 ? -18.230 0.968 3.101 1.00 87.44 100 ARG A N 1
ATOM 806 C CA . ARG A 1 100 ? -19.003 0.028 3.910 1.00 87.44 100 ARG A CA 1
ATOM 807 C C . ARG A 1 100 ? -18.608 0.152 5.369 1.00 87.44 100 ARG A C 1
ATOM 809 O O . ARG A 1 100 ? -17.512 0.591 5.707 1.00 87.44 100 ARG A O 1
ATOM 816 N N . ARG A 1 101 ? -19.498 -0.326 6.233 1.00 91.94 101 ARG A N 1
ATOM 817 C CA . ARG A 1 101 ? -19.189 -0.490 7.651 1.00 91.94 101 ARG A CA 1
ATOM 818 C C . ARG A 1 101 ? -18.391 -1.765 7.876 1.00 91.94 101 ARG A C 1
ATOM 820 O O . ARG A 1 101 ? -18.698 -2.800 7.280 1.00 91.94 101 ARG A O 1
ATOM 827 N N . PHE 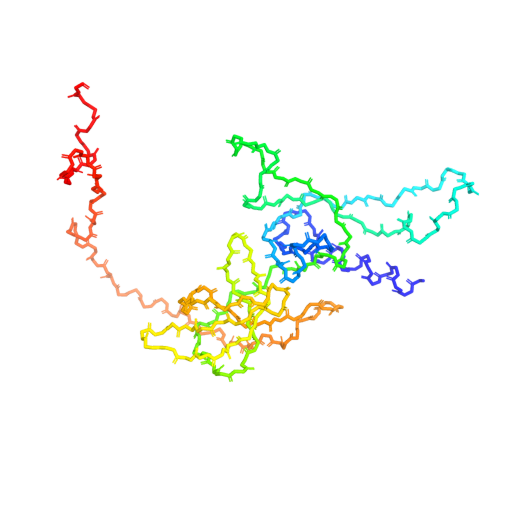A 1 102 ? -17.414 -1.677 8.767 1.00 95.44 102 PHE A N 1
ATOM 828 C CA . PHE A 1 102 ? -16.605 -2.815 9.187 1.00 95.44 102 PHE A CA 1
ATOM 829 C C . PHE A 1 102 ? -17.124 -3.403 10.497 1.00 95.44 102 PHE A C 1
ATOM 831 O O . PHE A 1 102 ? -17.811 -2.734 11.276 1.00 95.44 102 PHE A O 1
ATOM 838 N N . LYS A 1 103 ? -16.813 -4.674 10.731 1.00 97.12 103 LYS A N 1
ATOM 839 C CA . LYS A 1 103 ? -17.140 -5.391 11.968 1.00 97.12 103 LYS A CA 1
ATOM 840 C C . LYS A 1 103 ? -15.872 -5.698 12.752 1.00 97.12 103 LYS A C 1
ATOM 842 O O . LYS A 1 103 ? -14.787 -5.791 12.189 1.00 97.12 103 LYS A O 1
ATOM 847 N N . VAL A 1 104 ? -16.033 -5.903 14.057 1.00 98.06 104 VAL A N 1
ATOM 848 C CA . VAL A 1 104 ? -14.957 -6.431 14.904 1.00 98.06 104 VAL A CA 1
ATOM 849 C C . VAL A 1 104 ? -14.436 -7.743 14.309 1.00 98.06 104 VAL A C 1
ATOM 851 O O . VAL A 1 104 ? -15.219 -8.565 13.834 1.00 98.06 104 VAL A O 1
ATOM 854 N N . SER A 1 105 ? -13.117 -7.918 14.363 1.00 97.31 105 SER A N 1
ATOM 855 C CA . SER A 1 105 ? -12.345 -9.028 13.798 1.00 97.31 105 SER A CA 1
ATOM 856 C C . SER A 1 105 ? -12.207 -9.056 12.272 1.00 97.31 105 SER A C 1
ATOM 858 O O . SER A 1 105 ? -11.590 -9.989 11.768 1.00 97.31 105 SER A O 1
ATOM 860 N N . GLU A 1 106 ? -12.715 -8.065 11.531 1.00 97.25 106 GLU A N 1
ATOM 861 C CA . GLU A 1 106 ? -12.392 -7.941 10.102 1.00 97.25 106 GLU A CA 1
ATOM 862 C C . GLU A 1 106 ? -10.950 -7.449 9.901 1.00 97.25 106 GLU A C 1
ATOM 864 O O . GLU A 1 106 ? -10.469 -6.579 10.636 1.00 97.25 106 GLU A O 1
ATOM 869 N N . GLU A 1 107 ? -10.270 -8.020 8.903 1.00 96.69 107 GLU A N 1
ATOM 870 C CA . GLU A 1 107 ? -8.939 -7.592 8.462 1.00 96.69 107 GLU A CA 1
ATOM 871 C C . GLU A 1 107 ? -9.076 -6.406 7.499 1.00 96.69 107 GLU A C 1
ATOM 873 O O . GLU A 1 107 ? -9.879 -6.418 6.559 1.00 96.69 107 GLU A O 1
ATOM 878 N N . VAL A 1 108 ? -8.315 -5.351 7.771 1.00 95.88 108 VAL A N 1
ATOM 879 C CA . VAL A 1 108 ? -8.386 -4.067 7.072 1.00 95.88 108 VAL A CA 1
ATOM 880 C C . VAL A 1 108 ? -6.989 -3.553 6.763 1.00 95.88 108 VAL A C 1
ATOM 882 O O . VAL A 1 108 ? -6.045 -3.830 7.498 1.00 95.88 108 VAL A O 1
ATOM 885 N N . ASP A 1 109 ? -6.873 -2.755 5.710 1.00 95.75 109 ASP A N 1
ATOM 886 C CA . ASP A 1 109 ? -5.725 -1.871 5.540 1.00 95.75 109 ASP A CA 1
ATOM 887 C C . ASP A 1 109 ? -6.108 -0.487 6.085 1.00 95.75 109 ASP A C 1
ATOM 889 O O . ASP A 1 109 ? -7.114 0.089 5.659 1.00 95.75 109 ASP A O 1
ATOM 893 N N . ALA A 1 110 ? -5.311 0.072 6.993 1.00 96.12 110 ALA A N 1
ATOM 894 C CA . ALA A 1 110 ? -5.505 1.414 7.538 1.00 96.12 110 ALA A CA 1
ATOM 895 C C . ALA A 1 110 ? -4.466 2.398 6.986 1.00 96.12 110 ALA A C 1
ATOM 897 O O . ALA A 1 110 ? -3.267 2.122 6.989 1.00 96.12 110 ALA A O 1
ATOM 898 N N . ASN A 1 111 ? -4.918 3.562 6.527 1.00 95.12 111 ASN A N 1
ATOM 899 C CA . ASN A 1 111 ? -4.053 4.613 6.010 1.00 95.12 111 ASN A CA 1
ATOM 900 C C . ASN A 1 111 ? -3.401 5.388 7.163 1.00 95.12 111 ASN A C 1
ATOM 902 O O . ASN A 1 111 ? -4.058 6.163 7.865 1.00 95.12 111 ASN A O 1
ATOM 906 N N . TYR A 1 112 ? -2.099 5.184 7.341 1.00 92.31 112 TYR A N 1
ATOM 907 C CA . TYR A 1 112 ? -1.296 5.782 8.396 1.00 92.31 112 TYR A CA 1
ATOM 908 C C . TYR A 1 112 ? 0.130 6.053 7.898 1.00 92.31 112 TYR A C 1
ATOM 910 O O . TYR A 1 112 ? 0.739 5.207 7.248 1.00 92.31 112 TYR A O 1
ATOM 918 N N . ASN A 1 113 ? 0.684 7.233 8.205 1.00 89.75 113 ASN A N 1
ATOM 919 C CA . ASN A 1 113 ? 2.026 7.650 7.763 1.00 89.75 113 ASN A CA 1
ATOM 920 C C . ASN A 1 113 ? 2.278 7.413 6.259 1.00 89.75 113 ASN A C 1
ATOM 922 O O . ASN A 1 113 ? 3.279 6.810 5.871 1.00 89.75 113 ASN A O 1
ATOM 926 N N . ASP A 1 114 ? 1.342 7.881 5.430 1.00 88.69 114 ASP A N 1
ATOM 927 C CA . ASP A 1 114 ? 1.399 7.830 3.964 1.00 88.69 114 ASP A CA 1
ATOM 928 C C . ASP A 1 114 ? 1.414 6.420 3.340 1.00 88.69 114 ASP A C 1
ATOM 930 O O . ASP A 1 114 ? 1.734 6.276 2.155 1.00 88.69 114 ASP A O 1
ATOM 934 N N . GLY A 1 115 ? 1.057 5.392 4.114 1.00 92.25 115 GLY A N 1
ATOM 935 C CA . GLY A 1 115 ? 0.944 4.008 3.660 1.00 92.25 115 GLY A CA 1
ATOM 936 C C . GLY A 1 115 ? -0.314 3.316 4.185 1.00 92.25 115 GLY A C 1
ATOM 937 O O . GLY A 1 115 ? -0.943 3.762 5.142 1.00 92.25 115 GLY A O 1
ATOM 938 N N . TRP A 1 116 ? -0.668 2.206 3.548 1.00 95.50 116 TRP A N 1
ATOM 939 C CA . TRP A 1 116 ? -1.759 1.313 3.927 1.00 95.50 116 TRP A CA 1
ATOM 940 C C . TRP A 1 116 ? -1.210 0.147 4.748 1.00 95.50 116 TRP A C 1
ATOM 942 O O . TRP A 1 116 ? -0.423 -0.645 4.235 1.00 95.50 116 TRP A O 1
ATOM 952 N N . TRP A 1 117 ? -1.604 0.056 6.015 1.00 94.88 117 TRP A N 1
ATOM 953 C CA . TRP A 1 117 ? -1.074 -0.905 6.981 1.00 94.88 117 TRP A CA 1
ATOM 954 C C . TRP A 1 117 ? -2.089 -1.991 7.304 1.00 94.88 117 TRP A C 1
ATOM 956 O O . TRP A 1 117 ? -3.205 -1.677 7.718 1.00 94.88 117 TRP A O 1
ATOM 966 N N . GLU A 1 118 ? -1.675 -3.250 7.187 1.00 95.06 118 GLU A N 1
ATOM 967 C CA . GLU A 1 118 ? -2.487 -4.402 7.585 1.00 95.06 118 GLU A CA 1
ATOM 968 C C . GLU A 1 118 ? -2.803 -4.357 9.091 1.00 95.06 118 GLU A C 1
ATOM 970 O O . GLU A 1 118 ? -1.909 -4.291 9.945 1.00 95.06 118 GLU A O 1
ATOM 975 N N . GLY A 1 119 ? -4.086 -4.438 9.430 1.00 95.88 119 GLY A N 1
ATOM 976 C CA . GLY A 1 119 ? -4.574 -4.453 10.800 1.00 95.88 119 GLY A CA 1
ATOM 977 C C . GLY A 1 119 ? -5.894 -5.202 10.958 1.00 95.88 119 GLY A C 1
ATOM 978 O O . GLY A 1 119 ? -6.505 -5.673 10.002 1.00 95.88 119 GLY A O 1
ATOM 979 N N . VAL A 1 120 ? -6.341 -5.318 12.207 1.00 97.94 120 VAL A N 1
ATOM 980 C CA . VAL A 1 120 ? -7.604 -5.978 12.566 1.00 97.94 120 VAL A CA 1
ATOM 981 C C . VAL A 1 120 ? -8.478 -5.010 13.344 1.00 97.94 120 VAL A C 1
ATOM 983 O O . VAL A 1 120 ? -8.012 -4.383 14.297 1.00 97.94 120 VAL A O 1
ATOM 986 N N . VAL A 1 121 ? -9.755 -4.906 12.981 1.00 98.44 121 VAL A N 1
ATOM 987 C CA . VAL A 1 121 ? -10.720 -4.098 13.735 1.00 98.44 121 VAL A CA 1
ATOM 988 C C . VAL A 1 121 ? -10.959 -4.737 15.104 1.00 98.44 121 VAL A C 1
ATOM 990 O O . VAL A 1 121 ? -11.479 -5.848 15.202 1.00 98.44 121 VAL A O 1
ATOM 993 N N . MET A 1 122 ? -10.618 -4.026 16.172 1.00 98.38 122 MET A N 1
ATOM 994 C CA . MET A 1 122 ? -10.843 -4.462 17.553 1.00 98.38 122 MET A CA 1
ATOM 995 C C . MET A 1 122 ? -12.167 -3.943 18.104 1.00 98.38 122 MET A C 1
ATOM 997 O O . MET A 1 122 ? -12.853 -4.659 18.830 1.00 98.38 122 MET A O 1
ATOM 1001 N N . GLU A 1 123 ? -12.547 -2.718 17.735 1.00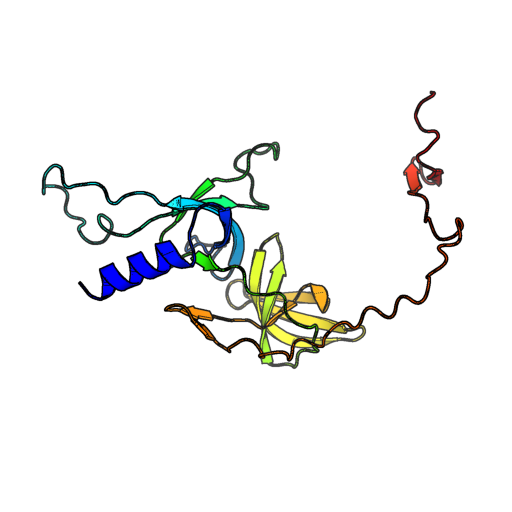 98.06 123 GLU A N 1
ATOM 1002 C CA . GLU A 1 123 ? -13.762 -2.062 18.222 1.00 98.06 123 GLU A CA 1
ATOM 1003 C C . GLU A 1 123 ? -14.399 -1.199 17.127 1.00 98.06 123 GLU A C 1
ATOM 1005 O O . GLU A 1 123 ? -13.703 -0.571 16.325 1.00 98.06 123 GLU A O 1
ATOM 1010 N N . VAL A 1 124 ? -15.734 -1.146 17.118 1.00 97.88 124 VAL A N 1
ATOM 1011 C CA . VAL A 1 124 ? -16.518 -0.208 16.302 1.00 97.88 124 VAL A CA 1
ATOM 1012 C C . VAL A 1 124 ? -17.005 0.905 17.223 1.00 97.88 124 VAL A C 1
ATOM 1014 O O . VAL A 1 124 ? -17.730 0.641 18.181 1.00 97.88 124 VAL A O 1
ATOM 1017 N N . LEU A 1 125 ? -16.592 2.136 16.938 1.00 96.12 125 LEU A N 1
ATOM 1018 C CA . LEU A 1 125 ? -16.826 3.312 17.769 1.00 96.12 125 LEU A CA 1
ATOM 1019 C C . LEU A 1 125 ? -17.938 4.194 17.185 1.00 96.12 125 LEU A C 1
ATOM 1021 O O . LEU A 1 125 ? -18.283 4.131 15.999 1.00 96.12 125 LEU A O 1
ATOM 1025 N N . ASP A 1 126 ? -18.468 5.085 18.021 1.00 92.69 126 ASP A N 1
ATOM 1026 C CA . ASP A 1 126 ? -19.449 6.076 17.588 1.00 92.69 126 ASP A CA 1
ATOM 1027 C C . ASP A 1 126 ? -18.872 7.036 16.536 1.00 92.69 126 ASP A C 1
ATOM 1029 O O . ASP A 1 126 ? -17.695 7.421 16.562 1.00 92.69 126 ASP A O 1
ATOM 1033 N N . GLY A 1 127 ? -19.742 7.463 15.616 1.00 91.38 127 GLY A N 1
ATOM 1034 C CA . GLY A 1 127 ? -19.394 8.408 14.553 1.00 91.38 127 GLY A CA 1
ATOM 1035 C C . GLY A 1 127 ? -18.742 7.781 13.318 1.00 91.38 127 GLY A C 1
ATOM 1036 O O . GLY A 1 127 ? -18.216 8.519 12.497 1.00 91.38 127 GLY A O 1
ATOM 1037 N N . GLY A 1 128 ? -18.793 6.452 13.155 1.00 92.00 128 GLY A N 1
ATOM 1038 C CA . GLY A 1 128 ? -18.177 5.779 11.999 1.00 92.00 128 GLY A CA 1
ATOM 1039 C C . GLY A 1 128 ? -16.659 5.654 12.124 1.00 92.00 128 GLY A C 1
ATOM 1040 O O . GLY A 1 128 ? -15.950 5.708 11.122 1.00 92.00 128 GLY A O 1
ATOM 1041 N N . ARG A 1 129 ? -16.180 5.512 13.362 1.00 96.75 129 ARG A N 1
ATOM 1042 C CA . ARG A 1 129 ? -14.769 5.330 13.695 1.00 96.75 129 ARG A CA 1
ATOM 1043 C C . ARG A 1 129 ? -14.504 3.896 14.123 1.00 96.75 129 ARG A C 1
ATOM 1045 O O . ARG A 1 129 ? -15.402 3.203 14.600 1.00 96.75 129 ARG A O 1
ATOM 1052 N N . TYR A 1 130 ? -13.264 3.467 13.974 1.00 98.31 130 TYR A N 1
ATOM 1053 C CA . TYR A 1 130 ? -12.843 2.097 14.229 1.00 98.31 130 TYR A CA 1
ATOM 1054 C C . TYR A 1 130 ? -11.533 2.101 14.995 1.00 98.31 130 TYR A C 1
ATOM 1056 O O . TYR A 1 130 ? -10.632 2.869 14.671 1.00 98.31 130 TYR A O 1
ATOM 1064 N N . SER A 1 131 ? -11.421 1.229 15.991 1.00 98.25 131 SER A N 1
ATOM 1065 C CA . SER A 1 131 ? -10.144 0.944 16.636 1.00 98.25 131 SER A CA 1
ATOM 1066 C C . SER A 1 131 ? -9.491 -0.241 15.931 1.00 98.25 131 SER A C 1
ATOM 1068 O O . SER A 1 131 ? -10.090 -1.315 15.861 1.00 98.25 131 SER A O 1
ATOM 1070 N N . VAL A 1 132 ? -8.289 -0.052 15.391 1.00 98.31 132 VAL A N 1
ATOM 1071 C CA . VAL A 1 132 ? -7.560 -1.043 14.588 1.00 98.31 132 VAL A CA 1
ATOM 1072 C C . VAL A 1 132 ? -6.255 -1.408 15.285 1.00 98.31 132 VAL A C 1
ATOM 1074 O O . VAL A 1 132 ? -5.499 -0.525 15.688 1.00 98.31 132 VAL A O 1
ATOM 1077 N N . PHE A 1 133 ? -5.995 -2.707 15.422 1.00 97.38 133 PHE A N 1
ATOM 1078 C CA . PHE A 1 133 ? -4.765 -3.253 15.991 1.00 97.38 133 PHE A CA 1
ATOM 1079 C C . PHE A 1 133 ? -3.797 -3.714 14.899 1.00 97.38 133 PHE A C 1
ATOM 1081 O O . PHE A 1 133 ? -4.165 -4.508 14.030 1.00 97.38 133 PHE A O 1
ATOM 1088 N N . PHE A 1 134 ? -2.544 -3.273 14.993 1.00 92.50 134 PHE A N 1
ATOM 1089 C CA . PHE A 1 134 ? -1.462 -3.618 14.073 1.00 92.50 134 PHE A CA 1
ATOM 1090 C C . PHE A 1 134 ? -0.570 -4.693 14.686 1.00 92.50 134 PHE A C 1
ATOM 1092 O O . PHE A 1 134 ? 0.171 -4.447 15.640 1.00 92.50 134 PHE A O 1
ATOM 1099 N N . ARG A 1 135 ? -0.592 -5.906 14.122 1.00 88.00 135 ARG A N 1
ATOM 1100 C CA . ARG A 1 135 ? 0.161 -7.052 14.670 1.00 88.00 135 ARG A CA 1
ATOM 1101 C C . ARG A 1 135 ? 1.676 -6.807 14.687 1.00 88.00 135 ARG A C 1
ATOM 1103 O O . ARG A 1 135 ? 2.346 -7.244 15.622 1.00 88.00 135 ARG A O 1
ATOM 1110 N N . GLY A 1 136 ? 2.201 -6.112 13.674 1.00 80.81 136 GLY A N 1
ATOM 1111 C CA . GLY A 1 136 ? 3.634 -5.856 13.509 1.00 80.81 136 GLY A CA 1
ATOM 1112 C C . GLY A 1 136 ? 4.228 -4.952 14.593 1.00 80.81 136 GLY A C 1
ATOM 1113 O O . GLY A 1 136 ? 5.281 -5.272 15.142 1.00 80.81 136 GLY A O 1
ATOM 1114 N N . THR A 1 137 ? 3.540 -3.861 14.939 1.00 84.25 137 THR A N 1
ATOM 1115 C CA . THR A 1 137 ? 4.016 -2.887 15.939 1.00 84.25 137 THR A CA 1
ATOM 1116 C C . THR A 1 137 ? 3.410 -3.096 17.326 1.00 84.25 137 THR A C 1
ATOM 1118 O O . THR A 1 137 ? 3.974 -2.635 18.315 1.00 84.25 137 THR A O 1
ATOM 1121 N N . ARG A 1 138 ? 2.319 -3.870 17.420 1.00 89.06 138 ARG A N 1
ATOM 1122 C CA . ARG A 1 138 ? 1.472 -4.046 18.613 1.00 89.06 138 ARG A CA 1
ATOM 1123 C C . ARG A 1 138 ? 0.771 -2.765 19.069 1.00 89.06 138 ARG A C 1
ATOM 1125 O O . ARG A 1 138 ? 0.383 -2.671 20.233 1.00 89.06 138 ARG A O 1
ATOM 1132 N N . ASP A 1 139 ? 0.581 -1.819 18.159 1.00 91.06 139 ASP A N 1
ATOM 1133 C CA . ASP A 1 139 ? -0.178 -0.600 18.421 1.00 91.06 139 ASP A CA 1
ATOM 1134 C C . ASP A 1 139 ? -1.667 -0.798 18.124 1.00 91.06 139 ASP A C 1
ATOM 1136 O O . ASP A 1 139 ? -2.051 -1.610 17.279 1.00 91.06 139 ASP A O 1
ATOM 1140 N N . GLN A 1 140 ? -2.507 -0.017 18.800 1.00 96.62 140 GLN A N 1
ATOM 1141 C CA . GLN A 1 140 ? -3.938 0.086 18.531 1.00 96.62 140 GLN A CA 1
ATOM 1142 C C . GLN A 1 140 ? -4.299 1.563 18.369 1.00 96.62 140 GLN A C 1
ATOM 1144 O O . GLN A 1 140 ? -4.072 2.354 19.285 1.00 96.62 140 GLN A O 1
ATOM 1149 N N . LEU A 1 141 ? -4.830 1.941 17.205 1.00 97.25 141 LEU A N 1
ATOM 1150 C CA . LEU A 1 141 ? -5.121 3.334 16.842 1.00 97.25 141 LEU A CA 1
ATOM 1151 C C . LEU A 1 141 ? -6.559 3.479 16.326 1.00 97.25 141 LEU A C 1
ATOM 1153 O O . LEU A 1 141 ? -7.168 2.508 15.879 1.00 97.25 141 LEU A O 1
ATOM 1157 N N . GLU A 1 142 ? -7.106 4.693 16.398 1.00 98.12 142 GLU A N 1
ATOM 1158 C CA . GLU A 1 142 ? -8.444 5.013 15.888 1.00 98.12 142 GLU A CA 1
ATOM 1159 C C . GLU A 1 142 ? -8.383 5.603 14.474 1.00 98.12 142 GLU A C 1
ATOM 1161 O O . GLU A 1 142 ? -7.546 6.461 14.193 1.00 98.12 142 GLU A O 1
ATOM 1166 N N . PHE A 1 143 ? -9.311 5.184 13.615 1.00 97.19 143 PHE A N 1
ATOM 1167 C CA . PHE A 1 143 ? -9.430 5.636 12.229 1.00 97.19 143 PHE A CA 1
ATOM 1168 C C . PHE A 1 143 ? -10.881 5.939 11.862 1.00 97.19 143 PHE A C 1
ATOM 1170 O O . PHE A 1 143 ? -11.802 5.248 12.307 1.00 97.19 143 PHE A O 1
ATOM 1177 N N . ASP A 1 144 ? -11.083 6.939 11.007 1.00 95.81 144 ASP A N 1
ATOM 1178 C CA . ASP A 1 144 ? -12.371 7.174 10.354 1.00 95.81 144 ASP A CA 1
ATOM 1179 C C . ASP A 1 144 ? -12.639 6.119 9.266 1.00 95.81 144 ASP A C 1
ATOM 1181 O O . ASP A 1 144 ? -11.711 5.562 8.678 1.00 95.81 144 ASP A O 1
ATOM 1185 N N . GLU A 1 145 ? -13.912 5.901 8.917 1.00 93.00 145 GLU A N 1
ATOM 1186 C CA . GLU A 1 145 ? -14.329 4.994 7.830 1.00 93.00 145 GLU A CA 1
ATOM 1187 C C . GLU A 1 145 ? -13.582 5.246 6.510 1.00 93.00 145 GLU A C 1
ATOM 1189 O O . GLU A 1 145 ? -13.283 4.313 5.776 1.00 93.00 145 GLU A O 1
ATOM 1194 N N . SER A 1 146 ? -13.241 6.501 6.203 1.00 92.31 146 SER A N 1
ATOM 1195 C CA . SER A 1 146 ? -12.510 6.857 4.980 1.00 92.31 146 SER A CA 1
ATOM 1196 C C . SER A 1 146 ? -11.018 6.522 5.004 1.00 92.31 146 SER A C 1
ATOM 1198 O O . SER A 1 146 ? -10.358 6.646 3.975 1.00 92.31 146 SER A O 1
ATOM 1200 N N . GLN A 1 147 ? -10.474 6.181 6.170 1.00 95.00 147 GLN A N 1
ATOM 1201 C CA . GLN A 1 147 ? -9.061 5.859 6.365 1.00 95.00 147 GLN A CA 1
ATOM 1202 C C . GLN A 1 147 ? -8.814 4.353 6.454 1.00 95.00 147 GLN A C 1
ATOM 1204 O O . GLN A 1 147 ? -7.670 3.950 6.626 1.00 95.00 147 GLN A O 1
ATOM 1209 N N . ILE A 1 148 ? -9.849 3.525 6.333 1.00 95.19 148 ILE A N 1
ATOM 1210 C CA . ILE A 1 148 ? -9.725 2.069 6.319 1.00 95.19 148 ILE A CA 1
ATOM 1211 C C . ILE A 1 148 ? -10.369 1.498 5.059 1.00 95.19 148 ILE A C 1
ATOM 1213 O O . ILE A 1 148 ? -11.332 2.049 4.524 1.00 95.19 148 ILE A O 1
ATOM 1217 N N . ARG A 1 149 ? -9.830 0.385 4.575 1.00 95.50 149 ARG A N 1
ATOM 1218 C CA . ARG A 1 149 ? -10.370 -0.382 3.447 1.00 95.50 149 ARG A CA 1
ATOM 1219 C C . ARG A 1 149 ? -10.273 -1.875 3.736 1.00 95.50 149 ARG A C 1
ATOM 1221 O O . ARG A 1 149 ? -9.577 -2.277 4.667 1.00 95.50 149 ARG A O 1
ATOM 1228 N N . ILE A 1 150 ? -10.949 -2.695 2.936 1.00 94.44 150 ILE A N 1
ATOM 1229 C CA . ILE A 1 150 ? -10.827 -4.151 3.040 1.00 94.44 150 ILE A CA 1
ATOM 1230 C C . ILE A 1 150 ? -9.367 -4.541 2.777 1.00 94.44 150 ILE A C 1
ATOM 1232 O O . ILE A 1 150 ? -8.777 -4.106 1.786 1.00 94.44 150 ILE A O 1
ATOM 1236 N N . HIS A 1 151 ? -8.787 -5.359 3.655 1.00 94.81 151 HIS A N 1
ATOM 1237 C CA . HIS A 1 151 ? -7.488 -5.961 3.383 1.00 94.81 151 HIS A CA 1
ATOM 1238 C C . HIS A 1 151 ? -7.631 -7.009 2.273 1.00 94.81 151 HIS A C 1
ATOM 1240 O O . HIS A 1 151 ? -8.517 -7.868 2.326 1.00 94.81 151 HIS A O 1
ATOM 1246 N N . ARG A 1 152 ? -6.765 -6.939 1.260 1.00 93.62 152 ARG A N 1
ATOM 1247 C CA . ARG A 1 152 ? -6.712 -7.918 0.170 1.00 93.62 152 ARG A CA 1
ATOM 1248 C C . ARG A 1 152 ? -5.282 -8.308 -0.123 1.00 93.62 152 ARG A C 1
ATOM 1250 O O . ARG A 1 152 ? -4.387 -7.466 -0.101 1.00 93.62 152 ARG A O 1
ATOM 1257 N N . GLU A 1 153 ? -5.116 -9.558 -0.508 1.00 93.88 153 GLU A N 1
ATOM 1258 C CA . GLU A 1 153 ? -3.874 -10.106 -1.021 1.00 93.88 153 GLU A CA 1
ATOM 1259 C C . GLU A 1 153 ? -3.880 -10.108 -2.546 1.00 93.88 153 GLU A C 1
ATOM 1261 O O . GLU A 1 153 ? -4.916 -10.331 -3.176 1.00 93.88 153 GLU A O 1
ATOM 1266 N N . TRP A 1 154 ? -2.712 -9.861 -3.136 1.00 93.50 154 TRP A N 1
ATOM 1267 C CA . TRP A 1 154 ? -2.498 -9.929 -4.579 1.00 93.50 154 TRP A CA 1
ATOM 1268 C C . TRP A 1 154 ? -1.521 -11.053 -4.897 1.00 93.50 154 TRP A C 1
ATOM 1270 O O . TRP A 1 154 ? -0.355 -11.003 -4.501 1.00 93.50 154 TRP A O 1
ATOM 1280 N N . ALA A 1 155 ? -1.979 -12.052 -5.644 1.00 89.75 155 ALA A N 1
ATOM 1281 C CA . ALA A 1 155 ? -1.144 -13.162 -6.076 1.00 89.75 155 ALA A CA 1
ATOM 1282 C C . ALA A 1 155 ? -1.588 -13.656 -7.452 1.00 89.75 155 ALA A C 1
ATOM 1284 O O . ALA A 1 155 ? -2.777 -13.808 -7.706 1.00 89.75 155 ALA A O 1
ATOM 1285 N N . ASN A 1 156 ? -0.621 -13.935 -8.331 1.00 85.00 156 ASN A N 1
ATOM 1286 C CA . ASN A 1 156 ? -0.846 -14.560 -9.641 1.00 85.00 156 ASN A CA 1
ATOM 1287 C C . ASN A 1 156 ? -1.940 -13.886 -10.496 1.00 85.00 156 ASN A C 1
ATOM 1289 O O . ASN A 1 156 ? -2.719 -14.569 -11.151 1.00 85.00 156 ASN A O 1
ATOM 1293 N N . GLY A 1 157 ? -2.025 -12.553 -10.473 1.00 88.19 157 GLY A N 1
ATOM 1294 C CA . GLY A 1 157 ? -3.014 -11.825 -11.275 1.00 88.19 157 GLY A CA 1
ATOM 1295 C C . GLY A 1 157 ? -4.394 -11.679 -10.625 1.00 88.19 157 GLY A C 1
ATOM 1296 O O . GLY A 1 157 ? -5.280 -11.073 -11.227 1.00 88.19 157 GLY A O 1
ATOM 1297 N N . GLU A 1 158 ? -4.584 -12.181 -9.402 1.00 91.50 158 GLU A N 1
ATOM 1298 C CA . GLU A 1 158 ? -5.877 -12.194 -8.720 1.00 91.50 158 GLU A CA 1
ATOM 1299 C C . GLU A 1 158 ? -5.823 -11.510 -7.349 1.00 91.50 158 GLU A C 1
ATOM 1301 O O . GLU A 1 158 ? -4.838 -11.594 -6.608 1.00 91.50 158 GLU A O 1
ATOM 1306 N N . TRP A 1 159 ? -6.925 -10.839 -7.006 1.00 93.88 159 TRP A N 1
ATOM 1307 C CA . TRP A 1 159 ? -7.151 -10.264 -5.683 1.00 93.88 159 TRP A CA 1
ATOM 1308 C C . TRP A 1 159 ? -7.962 -11.222 -4.820 1.00 93.88 159 TRP A C 1
ATOM 1310 O O . TRP A 1 159 ? -8.983 -11.748 -5.263 1.00 93.88 159 TRP A O 1
ATOM 1320 N N . THR A 1 160 ? -7.531 -11.421 -3.577 1.00 94.38 160 THR A N 1
ATOM 1321 C CA . THR A 1 160 ? -8.250 -12.228 -2.585 1.00 94.38 160 THR A CA 1
ATOM 1322 C C . THR A 1 160 ? -8.503 -11.416 -1.310 1.00 94.38 160 THR A C 1
ATOM 1324 O O . THR A 1 160 ? -7.539 -10.959 -0.704 1.00 94.38 160 THR A O 1
ATOM 1327 N N . PRO A 1 161 ? -9.759 -11.264 -0.851 1.00 92.44 161 PRO A N 1
ATOM 1328 C CA . PRO A 1 161 ? -10.988 -11.642 -1.556 1.00 92.44 161 PRO A CA 1
ATOM 1329 C C . PRO A 1 161 ? -11.109 -10.951 -2.934 1.00 92.44 161 PRO A C 1
ATOM 1331 O O . PRO A 1 161 ? -10.410 -9.961 -3.170 1.00 92.44 161 PRO A O 1
ATOM 1334 N N . PRO A 1 162 ? -11.971 -11.433 -3.845 1.00 90.94 162 PRO A N 1
ATOM 1335 C CA . PRO A 1 162 ? -12.262 -10.741 -5.100 1.00 90.94 162 PRO A CA 1
ATOM 1336 C C . PRO A 1 162 ? -13.072 -9.466 -4.841 1.00 90.94 162 PRO A C 1
ATOM 1338 O O . PRO A 1 162 ? -13.796 -9.374 -3.842 1.00 90.94 162 PRO A O 1
ATOM 1341 N N . PHE A 1 163 ? -12.932 -8.459 -5.703 1.00 86.62 163 PHE A N 1
ATOM 1342 C CA . PHE A 1 163 ? -13.790 -7.274 -5.636 1.00 86.62 163 PHE A CA 1
ATOM 1343 C C . PHE A 1 163 ? -15.237 -7.664 -5.926 1.00 86.62 163 PHE A C 1
ATOM 1345 O O . PHE A 1 163 ? -15.484 -8.550 -6.742 1.00 86.62 163 PHE A O 1
ATOM 1352 N N . ASP A 1 164 ? -16.181 -6.997 -5.264 1.00 80.00 164 ASP A N 1
ATOM 1353 C CA . ASP A 1 164 ? -17.583 -7.135 -5.634 1.00 80.00 164 ASP A CA 1
ATOM 1354 C C . ASP A 1 164 ? -17.723 -6.613 -7.071 1.00 80.00 164 ASP A C 1
ATOM 1356 O O . ASP A 1 164 ? -17.383 -5.458 -7.345 1.00 80.00 164 ASP A O 1
ATOM 1360 N N . GLU A 1 165 ? -18.188 -7.462 -7.990 1.00 59.88 165 GLU A N 1
ATOM 1361 C CA . GLU A 1 165 ? -18.633 -7.051 -9.322 1.00 59.88 165 GLU A CA 1
ATOM 1362 C C . GLU A 1 165 ? -19.878 -6.179 -9.131 1.00 59.88 165 GLU A C 1
ATOM 1364 O O . GLU A 1 165 ? -21.015 -6.641 -9.186 1.00 59.88 165 GLU A O 1
ATOM 1369 N N . GLY A 1 166 ? -19.672 -4.915 -8.769 1.00 53.22 166 GLY A N 1
ATOM 1370 C CA . GLY A 1 166 ? -20.746 -3.944 -8.740 1.00 53.22 166 GLY A CA 1
ATOM 1371 C C . GLY A 1 166 ? -21.279 -3.816 -10.156 1.00 53.22 166 GLY A C 1
ATOM 1372 O O . GLY A 1 166 ? -20.523 -3.440 -11.048 1.00 53.22 166 GLY A O 1
ATOM 1373 N N . GLU A 1 167 ? -22.559 -4.133 -10.350 1.00 43.97 167 GLU A N 1
ATOM 1374 C CA . GLU A 1 167 ? -23.319 -3.686 -11.513 1.00 43.97 167 GLU A CA 1
ATOM 1375 C C . GLU A 1 167 ? -22.955 -2.215 -11.755 1.00 43.97 167 GLU A C 1
ATOM 1377 O O . GLU A 1 167 ? -23.036 -1.391 -10.834 1.00 43.97 167 GLU A O 1
ATOM 1382 N N . GLU A 1 168 ? -22.471 -1.897 -12.959 1.00 45.59 168 GLU A N 1
ATOM 1383 C CA . GLU A 1 168 ? -22.407 -0.518 -13.421 1.00 45.59 168 GLU A CA 1
ATOM 1384 C C . GLU A 1 168 ? -23.844 0.007 -13.348 1.00 45.59 168 GLU A C 1
ATOM 1386 O O . GLU A 1 168 ? -24.661 -0.255 -14.225 1.00 45.59 168 GLU A O 1
ATOM 1391 N N . GLU A 1 169 ? -24.201 0.679 -12.251 1.00 45.75 169 GLU A N 1
ATOM 1392 C CA . GLU A 1 169 ? -25.373 1.540 -12.241 1.00 45.75 169 GLU A CA 1
ATOM 1393 C C . GLU A 1 169 ? -25.072 2.600 -13.297 1.00 45.75 169 GLU A C 1
ATOM 1395 O O . GLU A 1 169 ? -24.286 3.524 -13.052 1.00 45.75 169 GLU A O 1
ATOM 1400 N N . ASP A 1 170 ? -25.647 2.405 -14.487 1.00 35.75 170 ASP A N 1
ATOM 1401 C CA . ASP A 1 170 ? -25.810 3.426 -15.504 1.00 35.75 170 ASP A CA 1
ATOM 1402 C C . ASP A 1 170 ? -26.225 4.696 -14.769 1.00 35.75 170 ASP A C 1
ATOM 1404 O O . ASP A 1 170 ? -27.354 4.838 -14.290 1.00 35.75 170 ASP A O 1
ATOM 1408 N N . LYS A 1 171 ? -25.282 5.626 -14.619 1.00 41.59 171 LYS A N 1
ATOM 1409 C CA . LYS A 1 171 ? -25.628 6.988 -14.257 1.00 41.59 171 LYS A CA 1
ATOM 1410 C C . LYS A 1 171 ? -26.330 7.540 -15.483 1.00 41.59 171 LYS A C 1
ATOM 1412 O O . LYS A 1 171 ? -25.697 8.167 -16.328 1.00 41.59 171 LYS A O 1
ATOM 1417 N N . GLU A 1 172 ? -27.629 7.277 -15.589 1.00 40.66 172 GLU A N 1
ATOM 1418 C CA . GLU A 1 172 ? -28.518 8.153 -16.327 1.00 40.66 172 GLU A CA 1
ATOM 1419 C C . GLU A 1 172 ? -28.266 9.549 -15.759 1.00 40.66 172 GLU A C 1
ATOM 1421 O O . GLU A 1 172 ? -28.627 9.869 -14.623 1.00 40.66 172 GLU A O 1
ATOM 1426 N N . GLU A 1 173 ? -27.534 10.354 -16.527 1.00 45.06 173 GLU A N 1
ATOM 1427 C CA . GLU A 1 173 ? -27.440 11.787 -16.331 1.00 45.06 173 GLU A CA 1
ATOM 1428 C C . GLU A 1 173 ? -28.859 12.343 -16.466 1.00 45.06 173 GLU A C 1
ATOM 1430 O O . GLU A 1 173 ? -29.286 12.792 -17.530 1.00 45.06 173 GLU A O 1
ATOM 1435 N N . ASN A 1 174 ? -29.610 12.327 -15.367 1.00 38.22 174 ASN A N 1
ATOM 1436 C CA . ASN A 1 174 ? -30.673 13.288 -15.171 1.00 38.22 174 ASN A CA 1
ATOM 1437 C C . ASN A 1 174 ? -29.987 14.652 -15.083 1.00 38.22 174 ASN A C 1
ATOM 1439 O O . ASN A 1 174 ? -29.553 15.091 -14.018 1.00 38.22 174 ASN A O 1
ATOM 1443 N N . ASN A 1 175 ? -29.856 15.294 -16.246 1.00 48.06 175 ASN A N 1
ATOM 1444 C CA . ASN A 1 175 ? -29.697 16.735 -16.386 1.00 48.06 175 ASN A CA 1
ATOM 1445 C C . ASN A 1 175 ? -30.945 17.403 -15.790 1.00 48.06 175 ASN A C 1
ATOM 1447 O O . ASN A 1 175 ? -31.831 17.875 -16.499 1.00 48.06 175 ASN A O 1
ATOM 1451 N N . GLU A 1 176 ? -31.037 17.410 -14.466 1.00 49.56 176 GLU A N 1
ATOM 1452 C CA . GLU A 1 176 ? -31.733 18.471 -13.766 1.00 49.56 176 GLU A CA 1
ATOM 1453 C C . GLU A 1 176 ? -30.711 19.586 -13.591 1.00 49.56 176 GLU A C 1
ATOM 1455 O O . GLU A 1 176 ? -29.728 19.439 -12.862 1.00 49.56 176 GLU A O 1
ATOM 1460 N N . ASP A 1 177 ? -30.920 20.670 -14.335 1.00 45.44 177 ASP A N 1
ATOM 1461 C CA . ASP A 1 177 ? -30.155 21.906 -14.277 1.00 45.44 177 ASP A CA 1
ATOM 1462 C C . ASP A 1 177 ? -29.980 22.365 -12.819 1.00 45.44 177 ASP A C 1
ATOM 1464 O O . ASP A 1 177 ? -30.812 23.075 -12.247 1.00 45.44 177 ASP A O 1
ATOM 1468 N N . LEU A 1 178 ? -28.870 21.965 -12.196 1.00 45.03 178 LEU A N 1
ATOM 1469 C CA . LEU A 1 178 ? -28.410 22.522 -10.934 1.00 45.03 178 LEU A CA 1
ATOM 1470 C C . LEU A 1 178 ? -27.913 23.937 -11.224 1.00 45.03 178 LEU A C 1
ATOM 1472 O O . LEU A 1 178 ? -26.738 24.182 -11.499 1.00 45.03 178 LEU A O 1
ATOM 1476 N N . GLU A 1 179 ? -28.850 24.879 -11.183 1.00 43.81 179 GLU A N 1
ATOM 1477 C CA . GLU A 1 179 ? -28.603 26.312 -11.197 1.00 43.81 179 GLU A CA 1
ATOM 1478 C C . GLU A 1 179 ? -27.725 26.671 -9.983 1.00 43.81 179 GLU A C 1
ATOM 1480 O O . GLU A 1 179 ? -28.204 26.921 -8.874 1.00 43.81 179 GLU A O 1
ATOM 1485 N N . PHE A 1 180 ? -26.404 26.656 -10.181 1.00 36.03 180 PHE A N 1
ATOM 1486 C CA . PHE A 1 180 ? -25.429 27.081 -9.184 1.00 36.03 180 PHE A CA 1
ATOM 1487 C C . PHE A 1 180 ? -25.660 28.557 -8.859 1.00 36.03 180 PHE A C 1
ATOM 1489 O O . PHE A 1 180 ? -25.264 29.462 -9.601 1.00 36.03 180 PHE A O 1
ATOM 1496 N N . LYS A 1 181 ? -26.282 28.826 -7.711 1.00 44.16 181 LYS A N 1
ATOM 1497 C CA . LYS A 1 181 ? -26.364 30.181 -7.177 1.00 44.16 181 LYS A CA 1
ATOM 1498 C C . LYS A 1 181 ? -24.958 30.607 -6.776 1.00 44.16 181 LYS A C 1
ATOM 1500 O O . LYS A 1 181 ? -24.256 29.910 -6.049 1.00 44.16 181 LYS A O 1
ATOM 1505 N N . HIS A 1 182 ? -24.574 31.813 -7.182 1.00 42.16 182 HIS A N 1
ATOM 1506 C CA . HIS A 1 182 ? -23.280 32.452 -6.893 1.00 42.16 182 HIS A CA 1
ATOM 1507 C C . HIS A 1 182 ? -22.977 32.640 -5.379 1.00 42.16 182 HIS A C 1
ATOM 1509 O O . HIS A 1 182 ? -21.993 33.278 -5.015 1.00 42.16 182 HIS A O 1
ATOM 1515 N N . ALA A 1 183 ? -23.825 32.104 -4.493 1.00 41.25 183 ALA A N 1
ATOM 1516 C CA . ALA A 1 183 ? -23.699 32.102 -3.040 1.00 41.25 183 ALA A CA 1
ATOM 1517 C C . ALA A 1 183 ? -23.052 30.819 -2.468 1.00 41.25 183 ALA A C 1
ATOM 1519 O O . ALA A 1 183 ? -22.624 30.845 -1.315 1.00 41.25 183 ALA A O 1
ATOM 1520 N N . ASP A 1 184 ? -22.918 29.738 -3.250 1.00 44.16 184 ASP A N 1
ATOM 1521 C CA . ASP A 1 184 ? -22.346 28.457 -2.782 1.00 44.16 184 ASP A CA 1
ATOM 1522 C C . ASP A 1 184 ? -20.818 28.347 -2.964 1.00 44.16 184 ASP A C 1
ATOM 1524 O O . ASP A 1 184 ? -20.193 27.350 -2.595 1.00 44.16 184 ASP A O 1
ATOM 1528 N N . ILE A 1 185 ? -20.174 29.412 -3.451 1.00 44.44 185 ILE A N 1
ATOM 1529 C CA . ILE A 1 185 ? -18.713 29.536 -3.480 1.00 44.44 185 ILE A CA 1
ATOM 1530 C C . ILE A 1 185 ? -18.231 29.896 -2.065 1.00 44.44 185 ILE A C 1
ATOM 1532 O O . ILE A 1 185 ? -18.191 31.065 -1.671 1.00 44.44 185 ILE A O 1
ATOM 1536 N N . ARG A 1 186 ? -17.856 28.891 -1.266 1.00 39.75 186 ARG A N 1
ATOM 1537 C CA . ARG A 1 186 ? -17.215 29.120 0.039 1.00 39.75 186 ARG 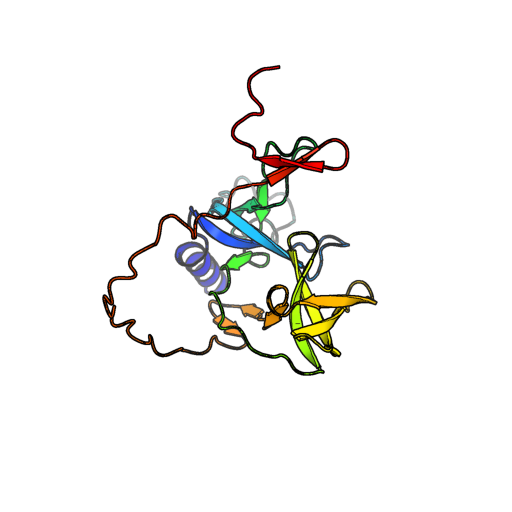A CA 1
ATOM 1538 C C . ARG A 1 186 ? -15.796 29.669 -0.155 1.00 39.75 186 ARG A C 1
ATOM 1540 O O . ARG A 1 186 ? -14.901 28.986 -0.637 1.00 39.75 186 ARG A O 1
ATOM 1547 N N . LEU A 1 187 ? -15.625 30.932 0.234 1.00 41.84 187 LEU A N 1
ATOM 1548 C CA . LEU A 1 187 ? -14.376 31.697 0.210 1.00 41.84 187 LEU A CA 1
ATOM 1549 C C . LEU A 1 187 ? -13.317 31.093 1.152 1.00 41.84 187 LEU A C 1
ATOM 1551 O O . LEU A 1 187 ? -13.572 30.930 2.344 1.00 41.84 187 LEU A O 1
ATOM 1555 N N . HIS A 1 188 ? -12.120 30.837 0.617 1.00 42.09 188 HIS A N 1
ATOM 1556 C CA . HIS A 1 188 ? -10.908 30.463 1.355 1.00 42.09 188 HIS A CA 1
ATOM 1557 C C . HIS A 1 188 ? -10.557 31.561 2.383 1.00 42.09 188 HIS A C 1
ATOM 1559 O O . HIS A 1 188 ? -10.326 32.721 2.016 1.00 42.09 188 HIS A O 1
ATOM 1565 N N . LEU A 1 189 ? -10.578 31.216 3.672 1.00 41.94 189 LEU A N 1
ATOM 1566 C CA . LEU A 1 189 ? -10.213 32.092 4.789 1.00 41.94 189 LEU A CA 1
ATOM 1567 C C . LEU A 1 189 ? -8.901 31.596 5.399 1.00 41.94 189 LEU A C 1
ATOM 1569 O O . LEU A 1 189 ? -8.786 30.411 5.701 1.00 41.94 189 LEU A O 1
ATOM 1573 N N . ASP A 1 190 ? -7.965 32.511 5.644 1.00 52.28 190 ASP A N 1
ATOM 1574 C CA . ASP A 1 190 ? -6.687 32.213 6.294 1.00 52.28 190 ASP A CA 1
ATOM 1575 C C . ASP A 1 190 ? -6.699 32.719 7.745 1.00 52.28 190 ASP A C 1
ATOM 1577 O O . ASP A 1 190 ? -7.288 33.762 8.059 1.00 52.28 190 ASP A O 1
ATOM 1581 N N . TRP A 1 191 ? -6.052 31.976 8.644 1.00 49.66 191 TRP A N 1
ATOM 1582 C CA . TRP A 1 191 ? -5.916 32.329 10.059 1.00 49.66 191 TRP A CA 1
ATOM 1583 C C . TRP A 1 191 ? -4.610 33.094 10.291 1.00 49.66 191 TRP A C 1
ATOM 1585 O O . TRP A 1 191 ? -3.526 32.517 10.225 1.00 49.66 191 TRP A O 1
ATOM 1595 N N . ILE A 1 192 ? -4.701 34.398 10.571 1.00 63.03 192 ILE A N 1
ATOM 1596 C CA . ILE A 1 192 ? -3.535 35.276 10.759 1.00 63.03 192 ILE A CA 1
ATOM 1597 C C . ILE A 1 192 ? -3.732 36.104 12.034 1.00 63.03 192 ILE A C 1
ATOM 1599 O O . ILE A 1 192 ? -4.767 36.743 12.215 1.00 63.03 192 ILE A O 1
ATOM 1603 N N . ASN A 1 193 ? -2.741 36.101 12.935 1.00 43.03 193 ASN A N 1
ATOM 1604 C CA . ASN A 1 193 ? -2.726 36.889 14.181 1.00 43.03 193 ASN A CA 1
ATOM 1605 C C . ASN A 1 193 ? -4.016 36.785 15.024 1.00 43.03 193 ASN A C 1
ATOM 1607 O O . ASN A 1 193 ? -4.499 37.776 15.571 1.00 43.03 193 ASN A O 1
ATOM 1611 N N . GLY A 1 194 ? -4.587 35.580 15.117 1.00 49.19 194 GLY A N 1
ATOM 1612 C CA . GLY A 1 194 ? -5.774 35.312 15.935 1.00 49.19 194 GLY A CA 1
ATOM 1613 C C . GLY A 1 194 ? -7.106 35.745 15.313 1.00 49.19 194 GLY A C 1
ATOM 1614 O O . GLY A 1 194 ? -8.100 35.847 16.031 1.00 49.19 194 GLY A O 1
ATOM 1615 N N . LYS A 1 195 ? -7.152 36.018 14.001 1.00 58.91 195 LYS A N 1
ATOM 1616 C CA . LYS A 1 195 ? -8.384 36.381 13.288 1.00 58.91 195 LYS A CA 1
ATOM 1617 C C . LYS A 1 195 ? -8.441 35.749 11.892 1.00 58.91 195 LYS A C 1
ATOM 1619 O O . LYS A 1 195 ? -7.430 35.645 11.204 1.00 58.91 195 LYS A O 1
ATOM 1624 N N . TRP A 1 196 ? -9.645 35.369 11.458 1.00 51.78 196 TRP A N 1
ATOM 1625 C CA . TRP A 1 196 ? -9.919 34.909 10.091 1.00 51.78 196 TRP A CA 1
ATOM 1626 C C . TRP A 1 196 ? -9.948 36.087 9.103 1.00 51.78 196 TRP A C 1
ATOM 1628 O O . TRP A 1 196 ? -10.683 37.057 9.319 1.00 51.78 196 TRP A O 1
ATOM 1638 N N . VAL A 1 197 ? -9.181 36.002 8.012 1.00 67.94 197 VAL A N 1
ATOM 1639 C CA . VAL A 1 197 ? -9.094 37.024 6.949 1.00 67.94 197 VAL A CA 1
ATOM 1640 C C . VAL A 1 197 ? -9.378 36.391 5.578 1.00 67.94 197 VAL A C 1
ATOM 1642 O O . VAL A 1 197 ? -8.965 35.267 5.312 1.00 67.94 197 VAL A O 1
ATOM 1645 N N . ARG A 1 198 ? -10.108 37.097 4.695 1.00 53.44 198 ARG A N 1
ATOM 1646 C CA . ARG A 1 198 ? -10.389 36.652 3.311 1.00 53.44 198 ARG A CA 1
ATOM 1647 C C . ARG A 1 198 ? -9.139 36.801 2.436 1.00 53.44 198 ARG A C 1
ATOM 1649 O O . ARG A 1 198 ? -8.606 37.904 2.325 1.00 53.44 198 ARG A O 1
ATOM 1656 N N . ALA A 1 199 ? -8.726 35.722 1.768 1.00 48.50 199 ALA A N 1
ATOM 1657 C CA . ALA A 1 199 ? -7.454 35.628 1.039 1.00 48.50 199 ALA A CA 1
ATOM 1658 C C . ALA A 1 199 ? -7.305 36.578 -0.177 1.00 48.50 199 ALA A C 1
ATOM 1660 O O . ALA A 1 199 ? -6.200 36.785 -0.671 1.00 48.50 199 ALA A O 1
ATOM 1661 N N . SER A 1 200 ? -8.370 37.240 -0.646 1.00 48.12 200 SER A N 1
ATOM 1662 C CA . SER A 1 200 ? -8.307 38.139 -1.812 1.00 48.12 200 SER A CA 1
ATOM 1663 C C . SER A 1 200 ? -7.857 39.585 -1.514 1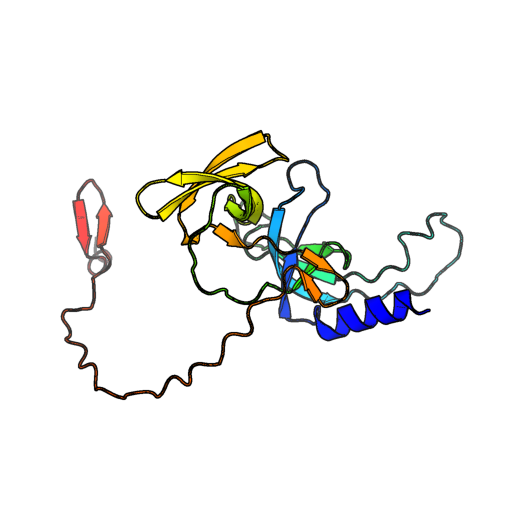.00 48.12 200 SER A C 1
ATOM 1665 O O . SER A 1 200 ? -7.999 40.447 -2.379 1.00 48.12 200 SER A O 1
ATOM 1667 N N . GLN A 1 201 ? -7.320 39.885 -0.322 1.00 52.19 201 GLN A N 1
ATOM 1668 C CA . GLN A 1 201 ? -6.730 41.201 0.011 1.00 52.19 201 GLN A CA 1
ATOM 1669 C C . GLN A 1 201 ? -5.367 41.136 0.737 1.00 52.19 201 GLN A C 1
ATOM 1671 O O . GLN A 1 201 ? -4.957 42.114 1.353 1.00 52.19 201 GLN A O 1
ATOM 1676 N N . ALA A 1 202 ? -4.612 40.036 0.628 1.00 47.44 202 ALA A N 1
ATOM 1677 C CA . ALA A 1 202 ? -3.264 39.924 1.215 1.00 47.44 202 ALA A CA 1
ATOM 1678 C C . ALA A 1 202 ? -2.106 40.278 0.250 1.00 47.44 202 ALA A C 1
ATOM 1680 O O . ALA A 1 202 ? -0.952 39.959 0.516 1.00 47.44 202 ALA A O 1
ATOM 1681 N N . LEU A 1 203 ? -2.389 40.979 -0.855 1.00 50.31 203 LEU A N 1
ATOM 1682 C CA . LEU A 1 203 ? -1.377 41.644 -1.688 1.00 50.31 203 LEU A CA 1
ATOM 1683 C C . LEU A 1 203 ? -1.678 43.143 -1.776 1.00 50.31 203 LEU A C 1
ATOM 1685 O O . LEU A 1 203 ? -2.197 43.637 -2.774 1.00 50.31 203 LEU A O 1
ATOM 1689 N N . LYS A 1 204 ? -1.392 43.845 -0.679 1.00 51.06 204 LYS A N 1
ATOM 1690 C CA . LYS A 1 204 ? -0.986 45.259 -0.599 1.00 51.06 204 LYS A CA 1
ATOM 1691 C C . LYS A 1 204 ? -0.863 45.616 0.880 1.00 51.06 204 LYS A C 1
ATOM 1693 O O . LYS A 1 204 ? -1.770 46.227 1.429 1.00 51.06 204 LYS A O 1
ATOM 1698 N N . LEU A 1 205 ? 0.238 45.200 1.494 1.00 40.66 205 LEU A N 1
ATOM 1699 C CA . LEU A 1 205 ? 0.946 45.887 2.576 1.00 40.66 205 LEU A CA 1
ATOM 1700 C C . LEU A 1 205 ? 2.376 45.342 2.597 1.00 40.66 205 LEU A C 1
ATOM 1702 O O . LEU A 1 205 ? 2.515 44.101 2.533 1.00 40.66 205 LEU A O 1
#

InterPro domains:
  IPR008395 Agenet-like domain [PF05641] (18-95)
  IPR014002 Agenet domain, plant type [SM00743] (13-98)
  IPR014002 Agenet domain, plant type [SM00743] (100-156)

Radius of gyration: 22.95 Å; chains: 1; bounding box: 64×68×39 Å

pLDDT: mean 79.22, std 19.96, range [35.75, 98.44]

Organism: NCBI:txid402998

Sequence (205 aa):
MAKDEDETEMLNTYFTNGAEVEISSDEEGFRGAWYEGTVIRPIPKKQRRNNNDGDESSKNKLRVLVEYKTLMADKKGKKPLKETMSLVQLRPRPPPERRRRFKVSEEVDANYNDGWWEGVVMEVLDGGRYSVFFRGTRDQLEFDESQIRIHREWANGEWTPPFDEGEEEDKEENNEDLEFKHADIRLHLDWINGKWVRASQALKL